Protein AF-A0A0D0BV75-F1 (afdb_monomer)

Solvent-accessible surface area (backbone atoms only — not comparable to full-atom values): 10919 Å² total; per-residue (Å²): 133,89,80,84,74,79,85,66,96,76,75,81,63,90,83,68,75,78,76,51,74,66,39,51,57,47,47,66,56,28,68,76,54,49,59,81,54,70,81,64,54,79,67,48,47,86,93,50,53,72,46,51,57,60,51,53,52,54,49,49,55,51,30,63,74,34,67,64,79,46,38,57,47,54,48,50,51,54,50,72,29,32,36,71,77,54,30,68,60,55,63,73,37,66,30,58,76,53,55,31,49,72,54,41,54,51,55,55,43,63,77,40,55,78,32,70,54,61,72,55,30,52,72,68,54,53,50,50,53,48,59,73,50,55,82,73,56,99,85,38,64,70,59,54,52,49,46,52,55,57,49,51,57,40,49,53,29,22,52,39,88,81,60,75,51,54,71,69,59,55,52,50,61,63,49,56,72,72,61,87,79,125

Nearest PDB structures (foldseek):
  7pwz-assembly1_A-2  TM=2.728E-01  e=5.307E+00  Homo sapiens

Sequence (182 aa):
MPSNHPINPSSTLVGLPPLSASAQAQLEQVIKKLPKSYKNPPIWDLSQPHLLVHWLEALELIFDGAAVTEEQLKIKFALDWVSFPMKDILISFSSVTTPNWKNFKRDLKTLFPDTINNEQGSIYKIEEIIDWITPIMLHTREKLHLYNIVFEREVSKLQTEPSVIMNRDAVHMYIMLFAEEA

Mean predicted aligned error: 14.19 Å

Secondary structure (DSSP, 8-state):
--------S----TTPPPPPHHHHHHHHHHHHHS-GGGGS---B-TT-GGGHHHHHHHHHHHHHHHT---HHHHHHHHHHTB-HHHHHHHTT-HHHHTT-HHHHHHHHHHH-HHHHTTSS--HHHHHHHHHHH----TT-HHHHHHHHHHHHHHHHHHTSSSPSS-HHHHHHHHHHTT----

Organism: NCBI:txid944289

pLDDT: mean 74.43, std 15.84, range [31.7, 95.0]

Structure (mmCIF, N/CA/C/O backbone):
data_AF-A0A0D0BV75-F1
#
_entry.id   AF-A0A0D0BV75-F1
#
loop_
_atom_site.group_PDB
_atom_site.id
_atom_site.type_symbol
_atom_site.label_atom_id
_atom_site.label_alt_id
_atom_site.label_comp_id
_atom_site.label_asym_id
_atom_site.label_entity_id
_atom_site.label_seq_id
_atom_site.pdbx_PDB_ins_code
_atom_site.Cartn_x
_atom_site.Cartn_y
_atom_site.Cartn_z
_atom_site.occupancy
_atom_site.B_iso_or_equiv
_atom_site.auth_seq_id
_atom_site.auth_comp_id
_atom_site.auth_asym_id
_atom_site.auth_atom_id
_atom_site.pdbx_PDB_model_num
ATOM 1 N N . MET A 1 1 ? 25.406 -4.911 15.107 1.00 33.62 1 MET A N 1
ATOM 2 C CA . MET A 1 1 ? 24.364 -5.508 15.972 1.00 33.62 1 MET A CA 1
ATOM 3 C C . MET A 1 1 ? 23.097 -4.694 15.793 1.00 33.62 1 MET A C 1
ATOM 5 O O . MET A 1 1 ? 23.204 -3.482 15.940 1.00 33.62 1 MET A O 1
ATOM 9 N N . PRO A 1 2 ? 21.952 -5.275 15.405 1.00 34.25 2 PRO A N 1
ATOM 10 C CA . PRO A 1 2 ? 20.748 -4.481 15.228 1.00 34.25 2 PRO A CA 1
ATOM 11 C C . PRO A 1 2 ? 20.147 -4.176 16.603 1.00 34.25 2 PRO A C 1
ATOM 13 O O . PRO A 1 2 ? 19.949 -5.066 17.429 1.00 34.25 2 PRO A O 1
ATOM 16 N N . SER A 1 3 ? 19.943 -2.886 16.856 1.00 31.70 3 SER A N 1
ATOM 17 C CA . SER A 1 3 ? 19.380 -2.349 18.090 1.00 31.70 3 SER A CA 1
ATOM 18 C C . SER A 1 3 ? 17.899 -2.722 18.176 1.00 31.70 3 SER A C 1
ATOM 20 O O . SER A 1 3 ? 17.095 -2.278 17.357 1.00 31.70 3 SER A O 1
ATOM 22 N N . ASN A 1 4 ? 17.535 -3.549 19.158 1.00 36.44 4 ASN A N 1
ATOM 23 C CA . ASN A 1 4 ? 16.143 -3.805 19.521 1.00 36.44 4 ASN A CA 1
ATOM 24 C C . ASN A 1 4 ? 15.577 -2.553 20.203 1.00 36.44 4 ASN A C 1
ATOM 26 O O . ASN A 1 4 ? 15.667 -2.413 21.423 1.00 36.44 4 ASN A O 1
ATOM 30 N N . HIS A 1 5 ? 14.981 -1.647 19.429 1.00 34.75 5 HIS A N 1
ATOM 31 C CA . HIS A 1 5 ? 14.125 -0.616 20.003 1.00 34.75 5 HIS A CA 1
ATOM 32 C C . HIS A 1 5 ? 12.747 -1.218 20.315 1.00 34.75 5 HIS A C 1
ATOM 34 O O . HIS A 1 5 ? 12.093 -1.747 19.413 1.00 34.75 5 HIS A O 1
ATOM 40 N N . PRO A 1 6 ? 12.278 -1.166 21.574 1.00 34.47 6 PRO A N 1
ATOM 41 C CA . PRO A 1 6 ? 10.918 -1.557 21.894 1.00 34.47 6 PRO A CA 1
ATOM 42 C C . PRO A 1 6 ? 9.965 -0.520 21.294 1.00 34.47 6 PRO A C 1
ATOM 44 O O . PRO A 1 6 ? 10.086 0.676 21.561 1.00 34.47 6 PRO A O 1
ATOM 47 N N . ILE A 1 7 ? 9.019 -0.980 20.473 1.00 38.72 7 ILE A N 1
ATOM 48 C CA . ILE A 1 7 ? 7.926 -0.152 19.957 1.00 38.72 7 ILE A CA 1
ATOM 49 C C . ILE A 1 7 ? 7.122 0.330 21.167 1.00 38.72 7 ILE A C 1
ATOM 51 O O . ILE A 1 7 ? 6.433 -0.450 21.825 1.00 38.72 7 ILE A O 1
ATOM 55 N N . ASN A 1 8 ? 7.266 1.613 21.492 1.00 31.72 8 ASN A N 1
ATOM 56 C CA . ASN A 1 8 ? 6.493 2.280 22.526 1.00 31.72 8 ASN A CA 1
ATOM 57 C C . ASN A 1 8 ? 5.040 2.419 22.025 1.00 31.72 8 ASN A C 1
ATOM 59 O O . ASN A 1 8 ? 4.828 3.089 21.012 1.00 31.72 8 ASN A O 1
ATOM 63 N N . PRO A 1 9 ? 4.033 1.829 22.697 1.00 36.47 9 PRO A N 1
ATOM 64 C CA . PRO A 1 9 ? 2.630 1.933 22.284 1.00 36.47 9 PRO A CA 1
ATOM 65 C C . PRO A 1 9 ? 2.045 3.351 22.437 1.00 36.47 9 PRO A C 1
ATOM 67 O O . PRO A 1 9 ? 0.912 3.589 22.026 1.00 36.47 9 PRO A O 1
ATOM 70 N N . SER A 1 10 ? 2.821 4.300 22.966 1.00 38.78 10 SER A N 1
ATOM 71 C CA . SER A 1 10 ? 2.418 5.688 23.200 1.00 38.78 10 SER A CA 1
ATOM 72 C C . SER A 1 10 ? 3.305 6.674 22.435 1.00 38.78 10 SER A C 1
ATOM 74 O O . SER A 1 10 ? 3.942 7.540 23.032 1.00 38.78 10 SER A O 1
ATOM 76 N N . SER A 1 11 ? 3.389 6.556 21.107 1.00 36.75 11 SER A N 1
ATOM 77 C CA . SER A 1 11 ? 3.930 7.647 20.284 1.00 36.75 11 SER A CA 1
ATOM 78 C C . SER A 1 11 ? 2.793 8.601 19.920 1.00 36.75 11 SER A C 1
ATOM 80 O O . SER A 1 11 ? 2.137 8.470 18.886 1.00 36.75 11 SER A O 1
ATOM 82 N N . THR A 1 12 ? 2.509 9.530 20.830 1.00 40.97 12 THR A N 1
ATOM 83 C CA . THR A 1 12 ? 1.612 10.662 20.588 1.00 40.97 12 THR A CA 1
ATOM 84 C C . THR A 1 12 ? 2.317 11.619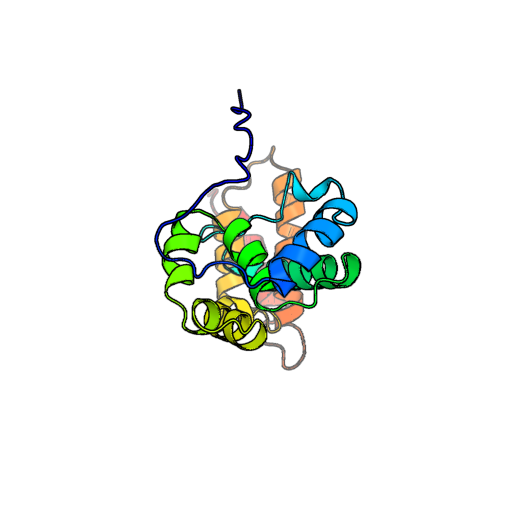 19.629 1.00 40.97 12 THR A C 1
ATOM 86 O O . THR A 1 12 ? 2.996 12.553 20.049 1.00 40.97 12 THR A O 1
ATOM 89 N N . LEU A 1 13 ? 2.220 11.354 18.327 1.00 44.31 13 LEU A N 1
ATOM 90 C CA . LEU A 1 13 ? 2.628 12.320 17.314 1.00 44.31 13 LEU A CA 1
ATOM 91 C C . LEU A 1 13 ? 1.648 13.492 17.330 1.00 44.31 13 LEU A C 1
ATOM 93 O O . LEU A 1 13 ? 0.433 13.316 17.223 1.00 44.31 13 LEU A O 1
ATOM 97 N N . VAL A 1 14 ? 2.203 14.685 17.516 1.00 46.91 14 VAL A N 1
ATOM 98 C CA . VAL A 1 14 ? 1.491 15.962 17.522 1.00 46.91 14 VAL A CA 1
ATOM 99 C C . VAL A 1 14 ? 0.748 16.110 16.189 1.00 46.91 14 VAL A C 1
ATOM 101 O O . VAL A 1 14 ? 1.385 16.192 15.146 1.00 46.91 14 VAL A O 1
ATOM 104 N N . GLY A 1 15 ? -0.590 16.119 16.217 1.00 58.12 15 GLY A N 1
ATOM 105 C CA . GLY A 1 15 ? -1.426 16.420 15.044 1.00 58.12 15 GLY A CA 1
ATOM 106 C C . GLY A 1 15 ? -2.449 15.355 14.636 1.00 58.12 15 GLY A C 1
ATOM 107 O O . GLY A 1 15 ? -3.331 15.663 13.838 1.00 58.12 15 GLY A O 1
ATOM 108 N N . LEU A 1 16 ? -2.401 14.135 15.186 1.00 65.62 16 LEU A N 1
ATOM 109 C CA . LEU A 1 16 ? -3.435 13.127 14.915 1.00 65.62 16 LEU A CA 1
ATOM 110 C C . LEU A 1 16 ? -4.689 13.356 15.776 1.00 65.62 16 LEU A C 1
ATOM 112 O O . LEU A 1 16 ? -4.558 13.567 16.986 1.00 65.62 16 LEU A O 1
ATOM 116 N N . PRO A 1 17 ? -5.906 13.280 15.200 1.00 75.19 17 PRO A N 1
ATOM 117 C CA . PRO A 1 17 ? -7.126 13.354 15.990 1.00 75.19 17 PRO A CA 1
ATOM 118 C C . PRO A 1 17 ? -7.197 12.174 16.976 1.00 75.19 17 PRO A C 1
ATOM 120 O O . PRO A 1 17 ? -6.823 11.050 16.616 1.00 75.19 17 PRO A O 1
ATOM 123 N N . PRO A 1 18 ? -7.678 12.399 18.214 1.00 82.56 18 PRO A N 1
ATOM 124 C CA . PRO A 1 18 ? -7.837 11.330 19.192 1.00 82.56 18 PRO A CA 1
ATOM 125 C C . PRO A 1 18 ? -8.790 10.253 18.664 1.00 82.56 18 PRO A C 1
ATOM 127 O O . PRO A 1 18 ? -9.740 10.549 17.933 1.00 82.56 18 PRO A O 1
ATOM 130 N N . LEU A 1 19 ? -8.531 8.996 19.037 1.00 86.06 19 LEU A N 1
ATOM 131 C CA . LEU A 1 19 ? -9.415 7.886 18.685 1.00 86.06 19 LEU A CA 1
ATOM 132 C C . LEU A 1 19 ? -10.814 8.115 19.267 1.00 86.06 19 LEU A C 1
ATOM 134 O O . LEU A 1 19 ? -10.962 8.552 20.408 1.00 86.06 19 LEU A O 1
ATOM 138 N N . SER A 1 20 ? -11.839 7.801 18.479 1.00 88.12 20 SER A N 1
ATOM 139 C CA . SER A 1 20 ? -13.212 7.742 18.965 1.00 88.12 20 SER A CA 1
ATOM 140 C C . SER A 1 20 ? -13.362 6.627 20.008 1.00 88.12 20 SER A C 1
ATOM 142 O O . SER A 1 20 ? -12.591 5.663 20.039 1.00 88.12 20 SER A O 1
ATOM 144 N N . ALA A 1 21 ? -14.395 6.718 20.850 1.00 87.56 21 ALA A N 1
ATOM 145 C CA . ALA A 1 21 ? -14.673 5.688 21.850 1.00 87.56 21 ALA A CA 1
ATOM 146 C C . ALA A 1 21 ? -14.900 4.299 21.218 1.00 87.56 21 ALA A C 1
ATOM 148 O O . ALA A 1 21 ? -14.467 3.292 21.779 1.00 87.56 21 ALA A O 1
ATOM 149 N N . SER A 1 22 ? -15.527 4.235 20.035 1.00 87.94 22 SER A N 1
ATOM 150 C CA . SER A 1 22 ? -15.732 2.976 19.308 1.00 87.94 22 SER A CA 1
ATOM 151 C C . SER A 1 22 ? -14.423 2.419 18.742 1.00 87.94 22 SER A C 1
ATOM 153 O O . SER A 1 22 ? -14.144 1.232 18.915 1.00 87.94 22 SER A O 1
ATOM 155 N N . ALA A 1 23 ? -13.569 3.272 18.165 1.00 88.00 23 ALA A N 1
ATOM 156 C CA . ALA A 1 23 ? -12.251 2.878 17.672 1.00 88.00 23 ALA A CA 1
ATOM 157 C C . ALA A 1 23 ? -11.345 2.371 18.801 1.00 88.00 23 ALA A C 1
ATOM 159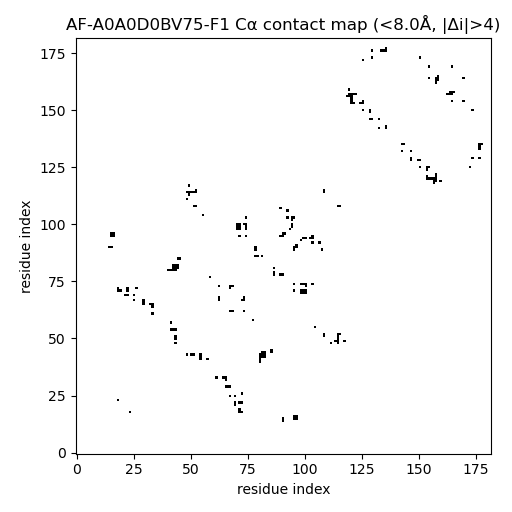 O O . ALA A 1 23 ? -10.619 1.392 18.625 1.00 88.00 23 ALA A O 1
ATOM 160 N N . GLN A 1 24 ? -11.418 2.987 19.981 1.00 87.38 24 GLN A N 1
ATOM 161 C CA . GLN A 1 24 ? -10.651 2.561 21.146 1.00 87.38 24 GLN A CA 1
ATOM 162 C C . GLN A 1 24 ? -11.144 1.219 21.706 1.00 87.38 24 GLN A C 1
ATOM 164 O O . GLN A 1 24 ? -10.333 0.331 21.966 1.00 87.38 24 GLN A O 1
ATOM 169 N N . ALA A 1 25 ? -12.463 1.019 21.789 1.00 88.06 25 ALA A N 1
ATOM 170 C CA . ALA A 1 25 ? -13.043 -0.267 22.176 1.00 88.06 25 ALA A CA 1
ATOM 171 C C . ALA A 1 25 ? -12.700 -1.387 21.175 1.00 88.06 25 ALA A C 1
ATOM 173 O O . ALA A 1 25 ? -12.410 -2.517 21.578 1.00 88.06 25 ALA A O 1
ATOM 174 N N . GLN A 1 26 ? -12.691 -1.092 19.869 1.00 88.62 26 GLN A N 1
ATOM 175 C CA . GLN A 1 26 ? -12.285 -2.066 18.856 1.00 88.62 26 GLN A CA 1
ATOM 176 C C . GLN A 1 26 ? -10.783 -2.372 18.928 1.00 88.62 26 GLN A C 1
ATOM 178 O O . GLN A 1 26 ? -10.407 -3.539 18.820 1.00 88.62 26 GLN A O 1
ATOM 183 N N . LEU A 1 27 ? -9.927 -1.374 19.169 1.00 86.50 27 LEU A N 1
ATOM 184 C CA . LEU A 1 27 ? -8.481 -1.565 19.318 1.00 86.50 27 LEU A CA 1
ATOM 185 C C . LEU A 1 27 ? -8.152 -2.608 20.399 1.00 86.50 27 LEU A C 1
ATOM 187 O O . LEU A 1 27 ? -7.346 -3.505 20.158 1.00 86.50 27 LEU A O 1
ATOM 191 N N . GLU A 1 28 ? -8.817 -2.559 21.555 1.00 85.62 28 GLU A N 1
ATOM 192 C CA . GLU A 1 28 ? -8.618 -3.536 22.639 1.00 85.62 28 GLU A CA 1
ATOM 193 C C . GLU A 1 28 ? -8.969 -4.978 22.232 1.00 85.62 28 GLU A C 1
ATOM 195 O O . GLU A 1 28 ? -8.339 -5.939 22.688 1.00 85.62 28 GLU A O 1
ATOM 200 N N . GLN A 1 29 ? -9.963 -5.147 21.357 1.00 84.56 29 GLN A N 1
ATOM 201 C CA . GLN A 1 29 ? -10.348 -6.454 20.821 1.00 84.56 29 GLN A CA 1
ATOM 202 C C . GLN A 1 29 ? -9.384 -6.923 19.727 1.00 84.56 29 GLN A C 1
ATOM 204 O O . GLN A 1 29 ? -9.025 -8.101 19.676 1.00 84.56 29 GLN A O 1
ATOM 209 N N . VAL A 1 30 ? -8.952 -5.999 18.870 1.00 83.94 30 VAL A N 1
ATOM 210 C CA . VAL A 1 30 ? -8.079 -6.249 17.720 1.00 83.94 30 VAL A CA 1
ATOM 211 C C . VAL A 1 30 ? -6.665 -6.614 18.166 1.00 83.94 30 VAL A C 1
ATOM 213 O O . VAL A 1 30 ? -6.105 -7.570 17.638 1.00 83.94 30 VAL A O 1
ATOM 216 N N . ILE A 1 31 ? -6.115 -5.966 19.201 1.00 79.44 31 ILE A N 1
ATOM 217 C CA . ILE A 1 31 ? -4.787 -6.294 19.763 1.00 79.44 31 ILE A CA 1
ATOM 218 C C . ILE A 1 31 ? -4.680 -7.775 20.160 1.00 79.44 31 ILE A C 1
ATOM 220 O O . ILE A 1 31 ? -3.616 -8.376 20.028 1.00 79.44 31 ILE A O 1
ATOM 224 N N . LYS A 1 32 ? -5.777 -8.391 20.616 1.00 77.81 32 LYS A N 1
ATOM 225 C CA . LYS A 1 32 ? -5.807 -9.815 20.992 1.00 77.81 32 LYS A CA 1
ATOM 226 C C . LYS A 1 32 ? -5.850 -10.760 19.786 1.00 77.81 32 LYS A C 1
ATOM 228 O O . LYS A 1 32 ? -5.452 -11.914 19.919 1.00 77.81 32 LYS A O 1
ATOM 233 N N . LYS A 1 33 ? -6.375 -10.293 18.649 1.00 76.94 33 LYS A N 1
ATOM 234 C CA . LYS A 1 33 ? -6.605 -11.085 17.428 1.00 76.94 33 LYS A CA 1
ATOM 235 C C . LYS A 1 33 ? -5.512 -10.915 16.383 1.00 76.94 33 LYS A C 1
ATOM 237 O O . LYS A 1 33 ? -5.334 -11.795 15.547 1.00 76.94 33 LYS A O 1
ATOM 242 N N . LEU A 1 34 ? -4.801 -9.793 16.415 1.00 71.06 34 LEU A N 1
ATOM 243 C CA . LEU A 1 34 ? -3.706 -9.528 15.501 1.00 71.06 34 LEU A CA 1
ATOM 244 C C . LEU A 1 34 ? -2.651 -10.639 15.615 1.00 71.06 34 LEU A C 1
ATOM 246 O O . LEU A 1 34 ? -2.214 -10.963 16.726 1.00 71.06 34 LEU A O 1
ATOM 250 N N . PRO A 1 35 ? -2.226 -11.241 14.491 1.00 63.44 35 PRO A N 1
ATOM 251 C CA . PRO A 1 35 ? -1.170 -12.238 14.516 1.00 63.44 35 PRO A CA 1
ATOM 252 C C . PRO A 1 35 ? 0.102 -11.654 15.146 1.00 63.44 35 PRO A C 1
ATOM 254 O O . PRO A 1 35 ? 0.352 -10.449 15.089 1.00 63.44 35 PRO A O 1
ATOM 257 N N . LYS A 1 36 ? 0.950 -12.510 15.739 1.00 62.06 36 LYS A N 1
ATOM 258 C CA . LYS A 1 36 ? 2.221 -12.096 16.382 1.00 62.06 36 LYS A CA 1
ATOM 259 C C . LYS A 1 36 ? 3.123 -11.252 15.461 1.00 62.06 36 LYS A C 1
ATOM 261 O O . LYS A 1 36 ? 4.003 -10.551 15.960 1.00 62.06 36 LYS A O 1
ATOM 266 N N . SER A 1 37 ? 2.891 -11.306 14.147 1.00 51.41 37 SER A N 1
ATOM 267 C CA . SER A 1 37 ? 3.486 -10.453 13.116 1.00 51.41 37 SER A CA 1
ATOM 268 C C . SER A 1 37 ? 3.191 -8.959 13.282 1.00 51.41 37 SER A C 1
ATOM 270 O O . SER A 1 37 ? 3.901 -8.168 12.686 1.00 51.41 37 SER A O 1
ATOM 272 N N . TYR A 1 38 ? 2.271 -8.530 14.153 1.00 52.25 38 TYR A N 1
ATOM 273 C CA . TYR A 1 38 ? 2.142 -7.114 14.533 1.00 52.25 38 TYR A CA 1
ATOM 274 C C . TYR A 1 38 ? 3.434 -6.543 15.158 1.00 52.25 38 TYR A C 1
ATOM 276 O O . TYR A 1 38 ? 3.653 -5.337 15.145 1.00 52.25 38 TYR A O 1
ATOM 284 N N . LYS A 1 39 ? 4.327 -7.404 15.681 1.00 56.75 39 LYS A N 1
ATOM 285 C CA . LYS A 1 39 ? 5.679 -6.997 16.108 1.00 56.75 39 LYS A CA 1
ATOM 286 C C . LYS A 1 39 ? 6.588 -6.598 14.941 1.00 56.75 39 LYS A C 1
ATOM 288 O O . LYS A 1 39 ? 7.455 -5.756 15.136 1.00 56.75 39 LYS A O 1
ATOM 293 N N . ASN A 1 40 ? 6.377 -7.198 13.769 1.00 64.94 40 ASN A N 1
ATOM 294 C CA . ASN A 1 40 ? 7.118 -6.954 12.533 1.00 64.94 40 ASN A CA 1
ATOM 295 C C . ASN A 1 40 ? 6.107 -6.612 11.427 1.00 64.94 40 ASN A C 1
ATOM 297 O O . ASN A 1 40 ? 5.847 -7.452 10.558 1.00 64.94 40 ASN A O 1
ATOM 301 N N . PRO A 1 41 ? 5.458 -5.440 11.504 1.00 69.62 41 PRO A N 1
ATOM 302 C CA . PRO A 1 41 ? 4.460 -5.069 1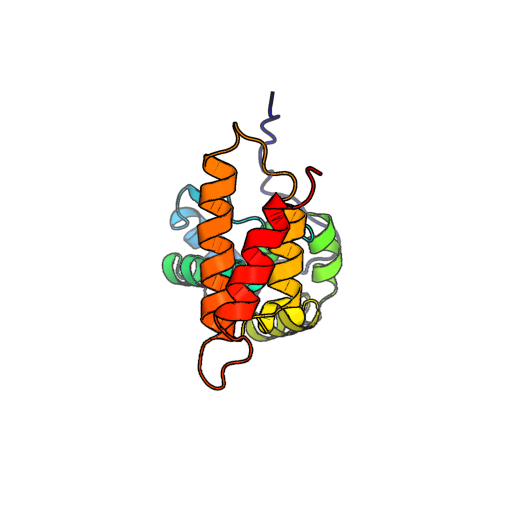0.519 1.00 69.62 41 PRO A CA 1
ATOM 303 C C . PRO A 1 41 ? 5.090 -4.937 9.129 1.00 69.62 41 PRO A C 1
ATOM 305 O O . PRO A 1 41 ? 6.298 -4.703 9.029 1.00 69.62 41 PRO A O 1
ATOM 308 N N . PRO A 1 42 ? 4.299 -5.067 8.052 1.00 75.75 42 PRO A N 1
ATOM 309 C CA . PRO A 1 42 ? 4.782 -4.717 6.728 1.00 75.75 42 PRO A CA 1
ATOM 310 C C . PRO A 1 42 ? 5.040 -3.206 6.729 1.00 75.75 42 PRO A C 1
ATOM 312 O O . PRO A 1 42 ? 4.100 -2.419 6.715 1.00 75.75 42 PRO A O 1
ATOM 315 N N . ILE A 1 43 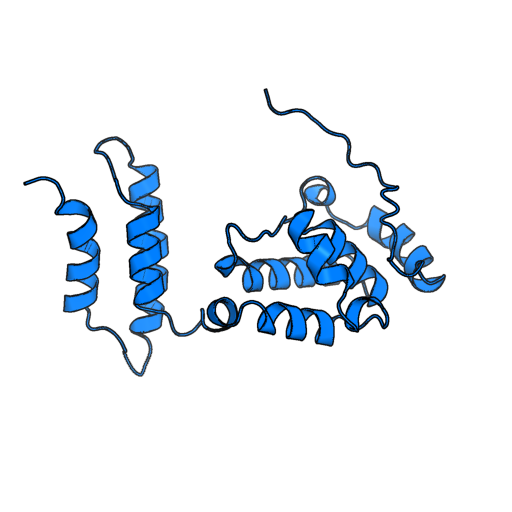? 6.303 -2.796 6.839 1.00 83.69 43 ILE A N 1
ATOM 316 C CA . ILE A 1 43 ? 6.682 -1.383 6.783 1.00 83.69 43 ILE A CA 1
ATOM 317 C C . ILE A 1 43 ? 6.828 -1.009 5.316 1.00 83.69 43 ILE A C 1
ATOM 319 O O . ILE A 1 43 ? 7.558 -1.675 4.584 1.00 83.69 43 ILE A O 1
ATOM 323 N N . TRP A 1 44 ? 6.151 0.057 4.900 1.00 85.06 44 TRP A N 1
ATOM 324 C CA . TRP A 1 44 ? 6.338 0.645 3.577 1.00 85.06 44 TRP A CA 1
ATOM 325 C C . TRP A 1 44 ? 7.017 2.014 3.663 1.00 85.06 44 TRP A C 1
ATOM 327 O O . TRP A 1 44 ? 6.749 2.812 4.568 1.00 85.06 44 TRP A O 1
ATOM 337 N N . ASP A 1 45 ? 7.920 2.284 2.722 1.00 79.00 45 ASP A N 1
ATOM 338 C CA . ASP A 1 45 ? 8.647 3.543 2.633 1.00 79.00 45 ASP A CA 1
ATOM 339 C C . ASP A 1 45 ? 8.960 3.957 1.184 1.00 79.00 45 ASP A C 1
ATOM 341 O O . ASP A 1 45 ? 8.662 3.252 0.218 1.00 79.00 45 ASP A O 1
ATOM 345 N N . LEU A 1 46 ? 9.566 5.141 1.048 1.00 66.44 46 LEU A N 1
ATOM 346 C CA . LEU A 1 46 ? 9.920 5.754 -0.234 1.00 66.44 46 LEU A CA 1
ATOM 347 C C . LEU A 1 46 ? 11.051 5.045 -0.985 1.00 66.44 46 LEU A C 1
ATOM 349 O O . LEU A 1 46 ? 11.274 5.377 -2.144 1.00 66.44 46 LEU A O 1
ATOM 353 N N . SER A 1 47 ? 11.775 4.109 -0.365 1.00 68.94 47 SER A N 1
ATOM 354 C CA . SER A 1 47 ? 12.810 3.341 -1.065 1.00 68.94 47 SER A CA 1
ATOM 355 C C . SER A 1 47 ? 12.210 2.279 -1.988 1.00 68.94 47 SER A C 1
ATOM 357 O O . SER A 1 47 ? 12.872 1.829 -2.919 1.00 68.94 47 SER A O 1
ATOM 359 N N . GLN A 1 48 ? 10.951 1.887 -1.752 1.00 71.00 48 GLN A N 1
ATOM 360 C CA . GLN A 1 48 ? 10.247 0.859 -2.523 1.00 71.00 48 GLN A CA 1
ATOM 361 C C . GLN A 1 48 ? 8.810 1.300 -2.862 1.00 71.00 48 GLN A C 1
ATOM 363 O O . GLN A 1 48 ? 7.835 0.643 -2.475 1.00 71.00 48 GLN A O 1
ATOM 368 N N . PRO A 1 49 ? 8.629 2.407 -3.612 1.00 69.50 49 PRO A N 1
ATOM 369 C CA . PRO A 1 49 ? 7.301 2.922 -3.937 1.00 69.50 49 PRO A CA 1
ATOM 370 C C . PRO A 1 49 ? 6.478 1.893 -4.726 1.00 69.50 49 PRO A C 1
ATOM 372 O O . PRO A 1 49 ? 5.284 1.743 -4.477 1.00 69.50 49 PRO A O 1
ATOM 375 N N . HIS A 1 50 ? 7.112 1.096 -5.594 1.00 69.75 50 HIS A N 1
ATOM 376 C CA . HIS A 1 50 ? 6.465 0.049 -6.397 1.00 69.75 50 HIS A CA 1
ATOM 377 C C . HIS A 1 50 ? 5.743 -1.037 -5.573 1.00 69.75 50 HIS A C 1
ATOM 379 O O . HIS A 1 50 ? 4.873 -1.724 -6.110 1.00 69.75 50 HIS A O 1
ATOM 385 N N . LEU A 1 51 ? 6.057 -1.184 -4.278 1.00 78.25 51 LEU A N 1
ATOM 386 C CA . LEU A 1 51 ? 5.382 -2.122 -3.373 1.00 78.25 51 LEU A CA 1
ATOM 387 C C . LEU A 1 51 ? 4.125 -1.551 -2.709 1.00 78.25 51 LEU A C 1
ATOM 389 O O . LEU A 1 51 ? 3.453 -2.285 -1.988 1.00 78.25 51 LEU A O 1
ATOM 393 N N . LEU A 1 52 ? 3.764 -0.288 -2.961 1.00 82.06 52 LEU A N 1
ATOM 394 C CA . LEU A 1 52 ? 2.615 0.364 -2.327 1.00 82.06 52 LEU A CA 1
ATOM 395 C C . LEU A 1 52 ? 1.317 -0.448 -2.472 1.00 82.06 52 LEU A C 1
ATOM 397 O O . LEU A 1 52 ? 0.564 -0.597 -1.511 1.00 82.06 52 LEU A O 1
ATOM 401 N N . VAL A 1 53 ? 1.049 -0.991 -3.664 1.00 83.19 53 VAL A N 1
ATOM 402 C CA . VAL A 1 53 ? -0.167 -1.783 -3.915 1.00 83.19 53 VAL A CA 1
ATOM 403 C C . VAL A 1 53 ? -0.162 -3.073 -3.094 1.00 83.19 53 VAL A C 1
ATOM 405 O O . VAL A 1 53 ? -1.139 -3.350 -2.404 1.00 83.19 53 VAL A O 1
ATOM 408 N N . HIS A 1 54 ? 0.955 -3.803 -3.090 1.00 82.69 54 HIS A N 1
ATOM 409 C CA . HIS A 1 54 ? 1.108 -5.027 -2.300 1.00 82.69 54 HIS A CA 1
ATOM 410 C C . HIS A 1 54 ? 1.020 -4.767 -0.796 1.00 82.69 54 HIS A C 1
ATOM 412 O O . HIS A 1 54 ? 0.431 -5.554 -0.056 1.00 82.69 54 HIS A O 1
ATOM 418 N N . TRP A 1 55 ? 1.565 -3.640 -0.339 1.00 88.94 55 TRP A N 1
ATOM 419 C CA . TRP A 1 55 ? 1.424 -3.207 1.042 1.00 88.94 55 TRP A CA 1
ATOM 420 C C . TRP A 1 55 ? -0.045 -2.950 1.394 1.00 88.94 55 TRP A C 1
ATOM 422 O O . TRP A 1 55 ? -0.536 -3.504 2.373 1.00 88.94 55 TRP A O 1
ATOM 432 N N . LEU A 1 56 ? -0.782 -2.202 0.563 1.00 90.69 56 LEU A N 1
ATOM 433 C CA . LEU A 1 56 ? -2.214 -1.953 0.764 1.00 90.69 56 LEU A CA 1
ATOM 434 C C . LEU A 1 56 ? -3.048 -3.243 0.781 1.00 90.69 56 LEU A C 1
ATOM 436 O O . LEU A 1 56 ? -3.952 -3.364 1.604 1.00 90.69 56 LEU A O 1
ATOM 440 N N . GLU A 1 57 ? -2.749 -4.206 -0.092 1.00 88.62 57 GLU A N 1
ATOM 441 C CA . GLU A 1 57 ? -3.396 -5.526 -0.105 1.00 88.62 57 GLU A CA 1
ATOM 442 C C . GLU A 1 57 ? -3.125 -6.304 1.188 1.00 88.62 57 GLU A C 1
ATOM 444 O O . GLU A 1 57 ? -4.048 -6.862 1.784 1.00 88.62 57 GLU A O 1
ATOM 449 N N . ALA A 1 58 ? -1.877 -6.297 1.666 1.00 88.50 58 ALA A N 1
ATOM 450 C CA . ALA A 1 58 ? -1.516 -6.931 2.929 1.00 88.50 58 ALA A CA 1
ATOM 451 C C . ALA A 1 58 ? -2.271 -6.310 4.115 1.00 88.50 58 ALA A C 1
ATOM 453 O O . ALA A 1 58 ? -2.713 -7.036 5.007 1.00 88.50 58 ALA A O 1
ATOM 454 N N . LEU A 1 59 ? -2.463 -4.985 4.112 1.00 90.94 59 LEU A N 1
ATOM 455 C CA . LEU A 1 59 ? -3.247 -4.302 5.140 1.00 90.94 59 LEU A CA 1
ATOM 456 C C . LEU A 1 59 ? -4.706 -4.755 5.155 1.00 90.94 59 LEU A C 1
ATOM 458 O O . LEU A 1 59 ? -5.225 -5.047 6.229 1.00 90.94 59 LEU A O 1
ATOM 462 N N . GLU A 1 60 ? -5.351 -4.859 3.992 1.00 91.44 60 GLU A N 1
ATOM 463 C CA . GLU A 1 60 ? -6.741 -5.329 3.905 1.00 91.44 60 GLU A CA 1
ATOM 464 C C . GLU A 1 60 ? -6.885 -6.751 4.448 1.00 91.44 60 GLU A C 1
ATOM 466 O O . GLU A 1 60 ? -7.746 -7.000 5.286 1.00 91.44 60 GLU A O 1
ATOM 471 N N . LEU A 1 61 ? -5.982 -7.662 4.072 1.00 88.75 61 LEU A N 1
ATOM 472 C CA . LEU A 1 61 ? -5.991 -9.035 4.585 1.00 88.75 61 LEU A CA 1
ATOM 473 C C . LEU A 1 61 ? -5.844 -9.087 6.112 1.00 88.75 61 LEU A C 1
ATOM 475 O O . LEU A 1 61 ? -6.504 -9.889 6.779 1.00 88.75 61 LEU A O 1
ATOM 479 N N . ILE A 1 62 ? -4.992 -8.230 6.683 1.00 87.94 62 ILE A N 1
ATOM 480 C CA . ILE A 1 62 ? -4.829 -8.130 8.137 1.00 87.94 62 ILE A CA 1
ATOM 481 C C . ILE A 1 62 ? -6.095 -7.565 8.788 1.00 87.94 62 ILE A C 1
ATOM 483 O O . ILE A 1 62 ? -6.539 -8.084 9.815 1.00 87.94 62 ILE A O 1
ATOM 487 N N . PHE A 1 63 ? -6.676 -6.512 8.214 1.00 90.38 63 PHE A N 1
ATOM 488 C CA . PHE A 1 63 ? -7.882 -5.879 8.739 1.00 90.38 63 PHE A CA 1
ATOM 489 C C . PHE A 1 63 ? -9.078 -6.823 8.700 1.00 90.38 63 PHE A C 1
ATOM 491 O O . PHE A 1 63 ? -9.772 -6.944 9.709 1.00 90.38 63 PHE A O 1
ATOM 498 N N . ASP A 1 64 ? -9.264 -7.552 7.606 1.00 89.62 64 ASP A N 1
ATOM 499 C CA . ASP A 1 64 ? -10.314 -8.556 7.470 1.00 89.62 64 ASP A CA 1
ATOM 500 C C . ASP A 1 64 ? -10.107 -9.703 8.467 1.00 89.62 64 ASP A C 1
ATOM 502 O O . ASP A 1 64 ? -11.022 -10.055 9.216 1.00 89.62 64 ASP A O 1
ATOM 506 N N . GLY A 1 65 ? -8.881 -10.231 8.568 1.00 86.31 65 GLY A N 1
ATOM 507 C CA . GLY A 1 65 ? -8.544 -11.304 9.508 1.00 86.31 65 GLY A CA 1
ATOM 508 C C . GLY A 1 65 ? -8.711 -10.915 10.983 1.00 86.31 65 GLY A C 1
ATOM 509 O O . GLY A 1 65 ? -9.089 -11.748 11.808 1.00 86.31 65 GLY A O 1
ATOM 510 N N . ALA A 1 66 ? -8.470 -9.647 11.327 1.00 86.50 66 ALA A N 1
ATOM 511 C CA . ALA A 1 66 ? -8.638 -9.124 12.683 1.00 86.50 66 ALA A CA 1
ATOM 512 C C . ALA A 1 66 ? -10.021 -8.490 12.941 1.00 86.50 66 ALA A C 1
ATOM 514 O O . ALA A 1 66 ? -10.286 -8.062 14.068 1.00 86.50 66 ALA A O 1
ATOM 515 N N . ALA A 1 67 ? -10.910 -8.472 11.940 1.00 89.31 67 ALA A N 1
ATOM 516 C CA . ALA A 1 67 ? -12.220 -7.817 11.970 1.00 89.31 67 ALA A CA 1
ATOM 517 C C . ALA A 1 67 ? -12.152 -6.320 12.346 1.00 89.31 67 ALA A C 1
ATOM 519 O O . ALA A 1 67 ? -12.927 -5.835 13.175 1.00 89.31 67 ALA A O 1
ATOM 520 N N . VAL A 1 68 ? -11.208 -5.588 11.749 1.00 89.56 68 VAL A N 1
ATOM 521 C CA . VAL A 1 68 ? -11.077 -4.132 11.889 1.00 89.56 68 VAL A CA 1
ATOM 522 C C . VAL A 1 68 ? -12.095 -3.452 10.977 1.00 89.56 68 VAL A C 1
ATOM 524 O O . VAL A 1 68 ? -11.956 -3.460 9.755 1.00 89.56 68 VAL A O 1
ATOM 527 N N . THR A 1 69 ? -13.112 -2.832 11.567 1.00 91.00 69 THR A N 1
ATOM 528 C CA . THR A 1 69 ? -14.184 -2.142 10.824 1.00 91.00 69 THR A CA 1
ATOM 529 C C . THR A 1 69 ? -14.114 -0.627 10.953 1.00 91.00 69 THR A C 1
ATOM 531 O O . THR A 1 69 ? -14.668 0.080 10.120 1.00 91.00 69 THR A O 1
ATOM 534 N N . GLU A 1 70 ? -13.442 -0.118 11.983 1.00 93.19 70 GLU A N 1
ATOM 535 C CA . GLU A 1 70 ? -13.319 1.310 12.245 1.00 93.19 70 GLU A CA 1
ATOM 536 C C . GLU A 1 70 ? -12.298 1.943 11.297 1.00 93.19 70 GLU A C 1
ATOM 538 O O . GLU A 1 70 ? -11.101 1.655 11.342 1.00 93.19 70 GLU A O 1
ATOM 543 N N . GLU A 1 71 ? -12.771 2.852 10.447 1.00 94.25 71 GLU A N 1
ATOM 544 C CA . GLU A 1 71 ? -11.965 3.552 9.440 1.00 94.25 71 GLU A CA 1
ATOM 545 C C . GLU A 1 71 ? -10.795 4.316 10.083 1.00 94.25 71 GLU A C 1
ATOM 547 O O . GLU A 1 71 ? -9.666 4.278 9.592 1.00 94.25 71 GLU A O 1
ATOM 552 N N . GLN A 1 72 ? -11.041 4.948 11.237 1.00 92.69 72 GLN A N 1
ATOM 553 C CA . GLN A 1 72 ? -10.011 5.643 12.015 1.00 92.69 72 GLN A CA 1
ATOM 554 C C . GLN A 1 72 ? -8.915 4.688 12.497 1.00 92.69 72 GLN A C 1
ATOM 556 O O . GLN A 1 72 ? -7.738 5.050 12.521 1.00 92.69 72 GLN A O 1
ATOM 561 N N . LEU A 1 73 ? -9.288 3.455 12.844 1.00 90.62 73 LEU A N 1
ATOM 562 C CA . LEU A 1 73 ? -8.352 2.444 13.311 1.00 90.62 73 LEU A CA 1
ATOM 563 C C . LEU A 1 73 ? -7.517 1.874 12.154 1.00 90.62 73 LEU A C 1
ATOM 565 O O . LEU A 1 73 ? -6.304 1.735 12.301 1.00 90.62 73 LEU A O 1
ATOM 569 N N . LYS A 1 74 ? -8.127 1.638 10.982 1.00 93.31 74 LYS A N 1
ATOM 570 C CA . LYS A 1 74 ? -7.403 1.254 9.753 1.00 93.31 74 LYS A CA 1
ATOM 571 C C . LYS A 1 74 ? -6.335 2.282 9.382 1.00 93.31 74 LYS A C 1
ATOM 573 O O . LYS A 1 74 ? -5.184 1.927 9.140 1.00 93.31 74 LYS A O 1
ATOM 578 N N . ILE A 1 75 ? -6.701 3.564 9.401 1.00 94.31 75 ILE A N 1
ATOM 579 C CA . ILE A 1 75 ? -5.778 4.666 9.099 1.00 94.31 75 ILE A CA 1
ATOM 580 C C . ILE A 1 75 ? -4.680 4.770 10.152 1.00 94.31 75 ILE A C 1
ATOM 582 O O . ILE A 1 75 ? -3.516 4.933 9.796 1.00 94.31 75 ILE A O 1
ATOM 586 N N . LYS A 1 76 ? -5.013 4.623 11.440 1.00 91.19 76 LYS A N 1
ATOM 587 C CA . LYS A 1 76 ? -4.002 4.594 12.500 1.00 91.19 76 LYS A CA 1
ATOM 588 C C . LYS A 1 76 ? -2.966 3.495 12.254 1.00 91.19 76 LYS A C 1
ATOM 590 O O . LYS A 1 76 ? -1.775 3.779 12.321 1.00 91.19 76 LYS A O 1
ATOM 595 N N . PHE A 1 77 ? -3.406 2.274 11.950 1.00 90.00 77 PHE A N 1
ATOM 596 C CA . PHE A 1 77 ? -2.492 1.174 11.648 1.00 90.00 77 PHE A CA 1
ATOM 597 C C . PHE A 1 77 ? -1.636 1.458 10.419 1.00 90.00 77 PHE A C 1
ATOM 599 O O . PHE A 1 77 ? -0.422 1.313 10.490 1.00 90.00 77 PHE A O 1
ATOM 606 N N . ALA A 1 78 ? -2.236 1.942 9.330 1.00 92.25 78 ALA A N 1
ATOM 607 C CA . ALA A 1 78 ? -1.492 2.323 8.136 1.00 92.25 78 ALA A CA 1
ATOM 608 C C . ALA A 1 78 ? -0.402 3.366 8.445 1.00 92.25 78 ALA A C 1
ATOM 610 O O . ALA A 1 78 ? 0.738 3.195 8.034 1.00 92.25 78 ALA A O 1
ATOM 611 N N . LEU A 1 79 ? -0.713 4.399 9.234 1.00 91.31 79 LEU A N 1
ATOM 612 C CA . LEU A 1 79 ? 0.255 5.420 9.649 1.00 91.31 79 LEU A CA 1
ATOM 613 C C . LEU A 1 79 ? 1.338 4.890 10.599 1.00 91.31 79 LEU A C 1
ATOM 615 O O . LEU A 1 79 ? 2.448 5.416 10.622 1.00 91.31 79 LEU A O 1
ATOM 619 N N . ASP A 1 80 ? 1.033 3.886 11.417 1.00 88.62 80 ASP A N 1
ATOM 620 C CA . ASP A 1 80 ? 2.017 3.232 12.285 1.00 88.62 80 ASP A CA 1
ATOM 621 C C . ASP A 1 80 ? 2.919 2.251 11.508 1.00 88.62 80 ASP A C 1
ATOM 623 O O . ASP A 1 80 ? 3.968 1.855 12.014 1.00 88.62 80 ASP A O 1
ATOM 627 N N . TRP A 1 81 ? 2.537 1.891 10.279 1.00 90.06 81 TRP A N 1
ATOM 628 C CA . TRP A 1 81 ? 3.197 0.897 9.422 1.00 90.06 81 TRP A CA 1
ATOM 629 C C . TRP A 1 81 ? 3.809 1.482 8.149 1.00 90.06 81 TRP A C 1
ATOM 631 O O . TRP A 1 81 ? 4.082 0.773 7.181 1.00 90.06 81 TRP A O 1
ATOM 641 N N . VAL A 1 82 ? 4.074 2.781 8.171 1.00 85.25 82 VAL A N 1
ATOM 642 C CA . VAL A 1 82 ? 4.936 3.458 7.205 1.00 85.25 82 VAL A CA 1
ATOM 643 C C . VAL A 1 82 ? 6.175 4.001 7.908 1.00 85.25 82 VAL A C 1
ATOM 645 O O . VAL A 1 82 ? 6.199 4.139 9.134 1.00 85.25 82 VAL A O 1
ATOM 648 N N . SER A 1 83 ? 7.220 4.322 7.147 1.00 80.69 83 SER A N 1
ATOM 649 C CA . SER A 1 83 ? 8.382 5.012 7.714 1.00 80.69 83 SER A CA 1
ATOM 650 C C . SER A 1 83 ? 8.008 6.376 8.301 1.00 80.69 83 SER A C 1
ATOM 652 O O . SER A 1 83 ? 7.033 7.011 7.897 1.00 80.69 83 SER A O 1
ATOM 654 N N . PHE A 1 84 ? 8.814 6.858 9.248 1.00 77.25 84 PHE A N 1
ATOM 655 C CA . PHE A 1 84 ? 8.593 8.159 9.884 1.00 77.25 84 PHE A CA 1
ATOM 656 C C . PHE A 1 84 ? 8.478 9.322 8.870 1.00 77.25 84 PHE A C 1
ATOM 658 O O . PHE A 1 84 ? 7.502 10.063 8.962 1.00 77.25 84 PHE A O 1
ATOM 665 N N . PRO A 1 85 ? 9.355 9.447 7.846 1.00 73.12 85 PRO A N 1
ATOM 666 C CA . PRO A 1 85 ? 9.217 10.505 6.841 1.00 73.12 85 PRO A CA 1
ATOM 667 C C . PRO A 1 85 ? 7.914 10.415 6.043 1.00 73.12 85 PRO A C 1
ATOM 669 O O . PRO A 1 85 ? 7.308 11.430 5.715 1.00 73.12 85 PRO A O 1
ATOM 672 N N . MET A 1 86 ? 7.459 9.196 5.741 1.00 77.38 86 MET A N 1
ATOM 673 C CA . MET A 1 86 ? 6.187 8.994 5.054 1.00 77.38 86 MET A CA 1
ATOM 674 C C . MET A 1 86 ? 5.018 9.398 5.949 1.00 77.38 86 MET A C 1
ATOM 676 O O . MET A 1 86 ? 4.096 10.075 5.505 1.00 77.38 86 MET A O 1
ATOM 680 N N . LYS A 1 87 ? 5.072 9.035 7.231 1.00 84.00 87 LYS A N 1
ATOM 681 C CA . LYS A 1 87 ? 4.039 9.385 8.203 1.00 84.00 87 LYS A CA 1
ATOM 682 C C . LYS A 1 87 ? 3.790 10.892 8.253 1.00 84.00 87 LYS A C 1
ATOM 684 O O . LYS A 1 87 ? 2.631 11.289 8.189 1.00 84.00 87 LYS A O 1
ATOM 689 N N . ASP A 1 88 ? 4.845 11.706 8.279 1.00 77.00 88 ASP A N 1
ATOM 690 C CA . ASP A 1 88 ? 4.748 13.175 8.294 1.00 77.00 88 ASP A CA 1
ATOM 691 C C . ASP A 1 88 ? 4.054 13.749 7.046 1.00 77.00 88 ASP A C 1
ATOM 693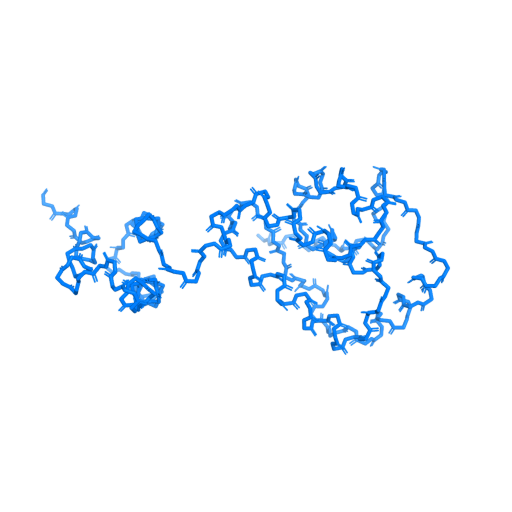 O O . ASP A 1 88 ? 3.343 14.751 7.127 1.00 77.00 88 ASP A O 1
ATOM 697 N N . ILE A 1 89 ? 4.197 13.092 5.894 1.00 77.12 89 ILE A N 1
ATOM 698 C CA . ILE A 1 89 ? 3.475 13.465 4.671 1.00 77.12 89 ILE A CA 1
ATOM 699 C C . ILE A 1 89 ? 1.996 13.090 4.814 1.00 77.12 89 ILE A C 1
ATOM 701 O O . ILE A 1 89 ? 1.106 13.910 4.574 1.00 77.12 89 ILE A O 1
ATOM 705 N N . LEU A 1 90 ? 1.719 11.854 5.235 1.00 83.38 90 LEU A N 1
ATOM 706 C CA . LEU A 1 90 ? 0.369 11.292 5.231 1.00 83.38 90 LEU A CA 1
ATOM 707 C C . LEU A 1 90 ? -0.550 11.891 6.297 1.00 83.38 90 LEU A C 1
ATOM 709 O O . LEU A 1 90 ? -1.755 11.964 6.064 1.00 83.38 90 LEU A O 1
ATOM 713 N N . ILE A 1 91 ? -0.025 12.366 7.433 1.00 84.06 91 ILE A N 1
ATOM 714 C CA . ILE A 1 91 ? -0.846 13.021 8.473 1.00 84.06 91 ILE A CA 1
ATOM 715 C C . ILE A 1 91 ? -1.587 14.264 7.960 1.00 84.06 91 ILE A C 1
ATOM 717 O O . ILE A 1 91 ? -2.601 14.647 8.539 1.00 84.06 91 ILE A O 1
ATOM 721 N N . SER A 1 92 ? -1.114 14.876 6.869 1.00 81.19 92 SER A N 1
ATOM 722 C CA . SER A 1 92 ? -1.749 16.045 6.251 1.00 81.19 92 SER A CA 1
ATOM 723 C C . SER A 1 92 ? -2.987 15.708 5.409 1.00 81.19 92 SER A C 1
ATOM 725 O O . SER A 1 92 ? -3.726 16.609 5.006 1.00 81.19 92 SER A O 1
ATOM 727 N N . PHE A 1 93 ? -3.245 14.425 5.136 1.00 84.00 93 PHE A N 1
ATOM 728 C CA . PHE A 1 93 ? -4.370 14.018 4.303 1.00 84.00 93 PHE A CA 1
ATOM 729 C C . PHE A 1 93 ? -5.711 14.339 4.965 1.00 84.00 93 PHE A C 1
ATOM 731 O O . PHE A 1 93 ? -5.951 14.036 6.135 1.00 84.00 93 PHE A O 1
ATOM 738 N N . SER A 1 94 ? -6.653 14.849 4.168 1.00 88.12 94 SER A N 1
ATOM 739 C CA . SER A 1 94 ? -8.034 15.069 4.621 1.00 88.12 94 SER A CA 1
ATOM 740 C C . SER A 1 94 ? -8.703 13.779 5.111 1.00 88.12 94 SER A C 1
ATOM 742 O O . SER A 1 94 ? -9.509 13.806 6.037 1.00 88.12 94 SER A O 1
ATOM 744 N N . SER A 1 95 ? -8.321 12.630 4.548 1.00 88.31 95 SER A N 1
ATOM 745 C CA . SER A 1 95 ? -8.791 11.319 4.987 1.00 88.31 95 SER A CA 1
ATOM 746 C C . SER A 1 95 ? -8.274 10.916 6.368 1.00 88.31 95 SER A C 1
ATOM 748 O O . SER A 1 95 ? -8.824 9.987 6.940 1.00 88.31 95 SER A O 1
ATOM 750 N N . VAL A 1 96 ? -7.224 11.556 6.898 1.00 88.25 96 VAL A N 1
ATOM 751 C CA . VAL A 1 96 ? -6.728 11.331 8.268 1.00 88.25 96 VAL A CA 1
ATOM 752 C C . VAL A 1 96 ? -7.518 12.169 9.270 1.00 88.25 96 VAL A C 1
ATOM 754 O O . VAL A 1 96 ? -7.891 11.667 10.329 1.00 88.25 96 VAL A O 1
ATOM 757 N N . THR A 1 97 ? -7.817 13.426 8.930 1.00 86.31 97 THR A N 1
ATOM 758 C CA . THR A 1 97 ? -8.616 14.320 9.785 1.00 86.31 97 THR A CA 1
ATOM 759 C C . THR A 1 97 ? -10.097 13.949 9.788 1.00 86.31 97 THR A C 1
ATOM 761 O O . THR A 1 97 ? -10.745 14.025 10.829 1.00 86.31 97 THR A O 1
ATOM 764 N N . THR A 1 98 ? -10.620 13.495 8.647 1.00 90.19 98 THR A N 1
ATOM 765 C CA . THR A 1 98 ? -11.951 12.893 8.500 1.00 90.19 98 THR A CA 1
ATOM 766 C C . THR A 1 98 ? -11.778 11.440 8.050 1.00 90.19 98 THR A C 1
ATOM 768 O O . THR A 1 98 ? -11.711 11.189 6.842 1.00 90.19 98 THR A O 1
ATOM 771 N N . PRO A 1 99 ? -11.670 10.485 8.999 1.00 91.94 99 PRO A N 1
ATOM 772 C CA . PRO A 1 99 ? -11.313 9.101 8.718 1.00 91.94 99 PRO A CA 1
ATOM 773 C C . PRO A 1 99 ? -12.120 8.462 7.590 1.00 91.94 99 PRO A C 1
ATOM 775 O O . PRO A 1 99 ? -13.324 8.238 7.710 1.00 91.94 99 PRO A O 1
ATOM 778 N N . ASN A 1 100 ? -11.439 8.157 6.489 1.00 94.94 100 ASN A N 1
ATOM 779 C CA . ASN A 1 100 ? -12.017 7.457 5.349 1.00 94.94 100 ASN A CA 1
ATOM 780 C C . ASN A 1 100 ? -10.930 6.646 4.639 1.00 94.94 100 ASN A C 1
ATOM 782 O O . ASN A 1 100 ? -10.112 7.186 3.893 1.00 94.94 100 ASN A O 1
ATOM 786 N N . TRP A 1 101 ? -10.922 5.340 4.872 1.00 95.00 101 TRP A N 1
ATOM 787 C CA . TRP A 1 101 ? -9.935 4.397 4.366 1.00 95.00 101 TRP A CA 1
ATOM 788 C C . TRP A 1 101 ? -9.915 4.344 2.841 1.00 95.00 101 TRP A C 1
ATOM 790 O O . TRP A 1 101 ? -8.853 4.307 2.219 1.00 95.00 101 TRP A O 1
ATOM 800 N N . LYS A 1 102 ? -11.089 4.399 2.204 1.00 94.44 102 LYS A N 1
ATOM 801 C CA . LYS A 1 102 ? -11.192 4.423 0.740 1.00 94.44 102 LYS A CA 1
ATOM 802 C C . LYS A 1 102 ? -10.499 5.655 0.151 1.00 94.44 102 LYS A C 1
ATOM 804 O O . LYS A 1 102 ? -9.740 5.517 -0.808 1.00 94.44 102 LYS A O 1
ATOM 809 N N . ASN A 1 103 ? -10.740 6.834 0.723 1.00 94.62 103 ASN A N 1
ATOM 810 C CA . ASN A 1 103 ? -10.101 8.078 0.300 1.00 94.62 103 ASN A CA 1
ATOM 811 C C . ASN A 1 103 ? -8.607 8.067 0.610 1.00 94.62 103 ASN A C 1
ATOM 813 O O . ASN A 1 103 ? -7.833 8.400 -0.275 1.00 94.62 103 ASN A O 1
ATOM 817 N N . PHE A 1 104 ? -8.208 7.578 1.785 1.00 93.38 104 PHE A N 1
ATOM 818 C CA . PHE A 1 104 ? -6.802 7.433 2.154 1.00 93.38 104 PHE A CA 1
ATOM 819 C C . PHE A 1 104 ? -6.028 6.599 1.126 1.00 93.38 104 PHE A C 1
ATOM 821 O O . PHE A 1 104 ? -5.016 7.052 0.601 1.00 93.38 104 PHE A O 1
ATOM 828 N N . LYS A 1 105 ? -6.545 5.421 0.747 1.00 92.31 105 LYS A N 1
ATOM 829 C CA . LYS A 1 105 ? -5.942 4.583 -0.305 1.00 92.31 105 LYS A CA 1
ATOM 830 C C . LYS A 1 105 ? -5.872 5.293 -1.655 1.00 92.31 105 LYS A C 1
ATOM 832 O O . LYS A 1 105 ? -4.882 5.147 -2.364 1.00 92.31 105 LYS A O 1
ATOM 837 N N . ARG A 1 106 ? -6.927 6.021 -2.037 1.00 89.38 106 ARG A N 1
ATOM 838 C CA . ARG A 1 106 ? -6.991 6.765 -3.306 1.00 89.38 106 ARG A CA 1
ATOM 839 C C . ARG A 1 106 ? -5.947 7.882 -3.341 1.00 89.38 106 ARG A C 1
ATOM 841 O O . ARG A 1 106 ? -5.210 7.979 -4.317 1.00 89.38 106 ARG A O 1
ATOM 848 N N . ASP A 1 107 ? -5.881 8.695 -2.292 1.00 83.88 107 ASP A N 1
ATOM 849 C CA . ASP A 1 107 ? -4.932 9.805 -2.171 1.00 83.88 107 ASP A CA 1
ATOM 850 C C . ASP A 1 107 ? -3.491 9.277 -2.137 1.00 83.88 107 ASP A C 1
ATOM 852 O O . ASP A 1 107 ? -2.630 9.776 -2.857 1.00 83.88 107 ASP A O 1
ATOM 856 N N . LEU A 1 108 ? -3.253 8.180 -1.410 1.00 83.56 108 LEU A N 1
ATOM 857 C CA . LEU A 1 108 ? -1.947 7.529 -1.349 1.00 83.56 108 LEU A CA 1
ATOM 858 C C . LEU A 1 108 ? -1.509 6.988 -2.715 1.00 83.56 108 LEU A C 1
ATOM 860 O O . LEU A 1 108 ? -0.386 7.225 -3.142 1.00 83.56 108 LEU A O 1
ATOM 864 N N . LYS A 1 109 ? -2.411 6.329 -3.447 1.00 78.62 109 LYS A N 1
ATOM 865 C CA . LYS A 1 109 ? -2.164 5.895 -4.829 1.00 78.62 109 LYS A CA 1
ATOM 866 C C . LYS A 1 109 ? -1.880 7.082 -5.762 1.00 78.62 109 LYS A C 1
ATOM 868 O O . LYS A 1 109 ? -1.023 6.977 -6.630 1.00 78.62 109 LYS A O 1
ATOM 873 N N . THR A 1 110 ? -2.546 8.219 -5.556 1.00 76.12 110 THR A N 1
ATOM 874 C CA . THR A 1 110 ? -2.374 9.430 -6.382 1.00 76.12 110 THR A CA 1
ATOM 875 C C . THR A 1 110 ? -0.995 10.070 -6.199 1.00 76.12 110 THR A C 1
ATOM 877 O O . THR A 1 110 ? -0.472 10.642 -7.149 1.00 76.12 110 THR A O 1
ATOM 880 N N . LEU A 1 111 ? -0.377 9.942 -5.018 1.00 71.31 111 LEU A N 1
ATOM 881 C CA . LEU A 1 111 ? 1.011 10.372 -4.798 1.00 71.31 111 LEU A CA 1
ATOM 882 C C . LEU A 1 111 ? 2.035 9.530 -5.571 1.00 71.31 111 LEU A C 1
ATOM 884 O O . LEU A 1 111 ? 3.124 10.016 -5.860 1.00 71.31 111 LEU A O 1
ATOM 888 N N . PHE A 1 112 ? 1.690 8.284 -5.903 1.00 68.81 112 PHE A N 1
ATOM 889 C CA . PHE A 1 112 ? 2.586 7.330 -6.552 1.00 68.81 112 PHE A CA 1
ATOM 890 C C . PHE A 1 112 ? 1.920 6.702 -7.787 1.00 68.81 112 PHE A C 1
ATOM 892 O O . PHE A 1 112 ? 1.684 5.489 -7.813 1.00 68.81 112 PHE A O 1
ATOM 899 N N . PRO A 1 113 ? 1.595 7.493 -8.825 1.00 59.94 113 PRO A N 1
ATOM 900 C CA . PRO A 1 113 ? 0.818 7.022 -9.975 1.00 59.94 113 PRO A CA 1
ATOM 901 C C . PRO A 1 113 ? 1.488 5.849 -10.711 1.00 59.94 113 PRO A C 1
ATOM 903 O O . PRO A 1 113 ? 0.808 4.904 -11.116 1.00 59.94 113 PRO A O 1
ATOM 906 N N . ASP A 1 114 ? 2.822 5.829 -10.772 1.00 55.28 114 ASP A N 1
ATOM 907 C CA . ASP A 1 114 ? 3.611 4.776 -11.436 1.00 55.28 114 ASP A CA 1
ATOM 908 C C . ASP A 1 114 ? 3.523 3.406 -10.732 1.00 55.28 114 ASP A C 1
ATOM 910 O O . ASP A 1 114 ? 3.818 2.348 -11.305 1.00 55.28 114 ASP A O 1
ATOM 914 N N . THR A 1 115 ? 3.062 3.405 -9.479 1.00 60.78 115 THR A N 1
ATOM 915 C CA . THR A 1 115 ? 2.866 2.197 -8.664 1.00 60.78 115 THR A CA 1
ATOM 916 C C . THR A 1 115 ? 1.510 1.548 -8.921 1.00 60.78 115 THR A C 1
ATOM 918 O O . THR A 1 115 ? 1.382 0.333 -8.785 1.00 60.78 115 THR A O 1
ATOM 921 N N . ILE A 1 116 ? 0.516 2.332 -9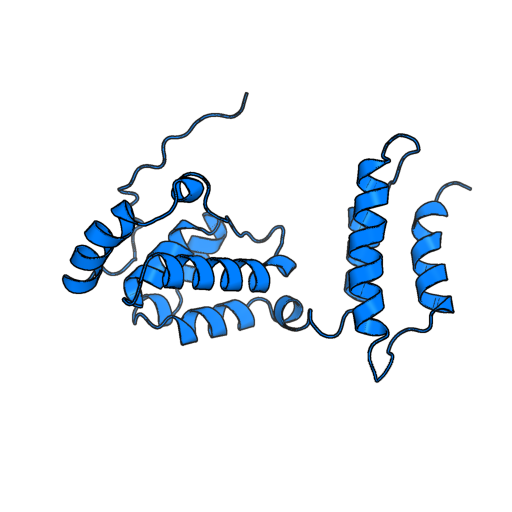.360 1.00 56.59 116 ILE A N 1
ATOM 922 C CA . ILE A 1 116 ? -0.804 1.843 -9.780 1.00 56.59 116 ILE A CA 1
ATOM 923 C C . ILE A 1 116 ? -0.687 1.150 -11.137 1.00 56.59 116 ILE A C 1
ATOM 925 O O . ILE A 1 116 ? -1.310 0.117 -11.363 1.00 56.59 116 ILE A O 1
ATOM 929 N N . ASN A 1 117 ? 0.167 1.672 -12.019 1.00 53.94 117 ASN A N 1
ATOM 930 C CA . ASN A 1 117 ? 0.335 1.162 -13.377 1.00 53.94 117 ASN A CA 1
ATOM 931 C C . ASN A 1 117 ? 1.225 -0.096 -13.457 1.00 53.94 117 ASN A C 1
ATOM 933 O O . ASN A 1 117 ? 1.894 -0.349 -14.454 1.00 53.94 117 ASN A O 1
ATOM 937 N N . ASN A 1 118 ? 1.290 -0.884 -12.378 1.00 57.53 118 ASN A N 1
ATOM 938 C CA . ASN A 1 118 ? 2.128 -2.080 -12.301 1.00 57.53 118 ASN A CA 1
ATOM 939 C C . ASN A 1 118 ? 1.463 -3.340 -12.875 1.00 57.53 118 ASN A C 1
ATOM 941 O O . ASN A 1 118 ? 2.096 -4.394 -12.890 1.00 57.53 118 ASN A O 1
ATOM 945 N N . GLU A 1 119 ? 0.210 -3.243 -13.325 1.00 54.62 119 GLU A N 1
ATOM 946 C CA . GLU A 1 119 ? -0.520 -4.341 -13.972 1.00 54.62 119 GLU A CA 1
ATOM 947 C C . GLU A 1 119 ? -0.162 -4.483 -15.459 1.00 54.62 119 GLU A C 1
ATOM 949 O O . GLU A 1 119 ? -0.158 -5.593 -15.977 1.00 54.62 119 GLU A O 1
ATOM 954 N N . GLN A 1 120 ? 0.199 -3.384 -16.129 1.00 58.88 120 GLN A N 1
ATOM 955 C CA . GLN A 1 120 ? 0.455 -3.352 -17.579 1.00 58.88 120 GLN A CA 1
ATOM 956 C C . GLN A 1 120 ? 1.928 -3.561 -17.953 1.00 58.88 120 GLN A C 1
ATOM 958 O O . GLN A 1 120 ? 2.255 -3.682 -19.129 1.00 58.88 120 GLN A O 1
ATOM 963 N N . GLY A 1 121 ? 2.812 -3.655 -16.955 1.00 63.34 121 GLY A N 1
ATOM 964 C CA . GLY A 1 121 ? 4.254 -3.686 -17.171 1.00 63.34 121 GLY A CA 1
ATOM 965 C C . GLY A 1 121 ? 4.788 -2.339 -17.667 1.00 63.34 121 GLY A C 1
ATOM 966 O O . GLY A 1 121 ? 4.054 -1.525 -18.225 1.00 63.34 121 GLY A O 1
ATOM 967 N N . SER A 1 122 ? 6.074 -2.067 -17.466 1.00 74.06 122 SER A N 1
ATOM 968 C CA . SER A 1 122 ? 6.724 -0.889 -18.052 1.00 74.06 122 SER A CA 1
ATOM 969 C C . SER A 1 122 ? 8.152 -1.196 -18.484 1.00 74.06 122 SER A C 1
ATOM 971 O O . SER A 1 122 ? 8.907 -1.811 -17.735 1.00 74.06 122 SER A O 1
ATOM 973 N N . ILE A 1 123 ? 8.548 -0.710 -19.665 1.00 75.19 123 ILE A N 1
ATOM 974 C CA . ILE A 1 123 ? 9.947 -0.779 -20.123 1.00 75.19 123 ILE A CA 1
ATOM 975 C C . ILE A 1 123 ? 10.865 -0.044 -19.132 1.00 75.19 123 ILE A C 1
ATOM 977 O O . ILE A 1 123 ? 11.914 -0.565 -18.779 1.00 75.19 123 ILE A O 1
ATOM 981 N N . TYR A 1 124 ? 10.420 1.086 -18.576 1.00 74.69 124 TYR A N 1
ATOM 982 C CA . TYR A 1 124 ? 11.168 1.820 -17.549 1.00 74.69 124 TYR A CA 1
ATOM 983 C C . TYR A 1 124 ? 11.408 0.988 -16.276 1.00 74.69 124 TYR A C 1
ATOM 985 O O . TYR A 1 124 ? 12.453 1.089 -15.647 1.00 74.69 124 TYR A O 1
ATOM 993 N N . LYS A 1 125 ? 10.463 0.112 -15.905 1.00 73.00 125 LYS A N 1
ATOM 994 C CA . LYS A 1 125 ? 10.647 -0.806 -14.768 1.00 73.00 125 LYS A CA 1
ATOM 995 C C . LYS A 1 125 ? 11.623 -1.928 -15.086 1.00 73.00 125 LYS A C 1
ATOM 997 O O . LYS A 1 125 ? 12.321 -2.383 -14.190 1.00 73.00 125 LYS A O 1
ATOM 1002 N N . ILE A 1 126 ? 11.685 -2.371 -16.342 1.00 75.88 126 ILE A N 1
ATOM 1003 C CA . ILE A 1 126 ? 12.729 -3.299 -16.786 1.00 75.88 126 ILE A CA 1
ATOM 1004 C C . ILE A 1 126 ? 14.105 -2.641 -16.638 1.00 75.88 126 ILE A C 1
ATOM 1006 O O . ILE A 1 126 ? 15.010 -3.277 -16.106 1.00 75.88 126 ILE A O 1
ATOM 1010 N N . GLU A 1 127 ? 14.246 -1.374 -17.032 1.00 78.88 127 GLU A N 1
ATOM 1011 C CA . GLU A 1 127 ? 15.479 -0.596 -16.844 1.00 78.88 127 GLU A CA 1
ATOM 1012 C C . GLU A 1 127 ? 15.824 -0.432 -15.353 1.00 78.88 127 GLU A C 1
ATOM 1014 O O . GLU A 1 127 ? 16.935 -0.757 -14.956 1.00 78.88 127 GLU A O 1
ATOM 1019 N N . GLU A 1 128 ? 14.861 -0.078 -14.494 1.00 75.31 128 GLU A N 1
ATOM 1020 C CA . GLU A 1 128 ? 15.067 0.017 -13.036 1.00 75.31 128 GLU A CA 1
ATOM 1021 C C . GLU A 1 128 ? 15.478 -1.333 -12.409 1.00 75.31 128 GLU A C 1
ATOM 1023 O O . GLU A 1 128 ? 16.346 -1.385 -11.536 1.00 75.31 128 GLU A O 1
ATOM 1028 N N . ILE A 1 129 ? 14.889 -2.445 -12.866 1.00 73.62 129 ILE A N 1
ATOM 1029 C CA . ILE A 1 129 ? 15.263 -3.806 -12.449 1.00 73.62 129 ILE A CA 1
ATOM 1030 C C . ILE A 1 129 ? 16.706 -4.119 -12.858 1.00 73.62 129 ILE A C 1
ATOM 1032 O O . ILE A 1 129 ? 17.442 -4.715 -12.068 1.00 73.62 129 ILE A O 1
ATOM 1036 N N . ILE A 1 130 ? 17.106 -3.742 -14.077 1.00 75.19 130 ILE A N 1
ATOM 1037 C CA . ILE A 1 130 ? 18.474 -3.911 -14.578 1.00 75.19 130 ILE A CA 1
ATOM 1038 C C . ILE A 1 130 ? 19.439 -3.062 -13.745 1.00 75.19 130 ILE A C 1
ATOM 1040 O O . ILE A 1 130 ? 20.424 -3.601 -13.239 1.00 75.19 130 ILE A O 1
ATOM 1044 N N . ASP A 1 131 ? 19.131 -1.788 -13.516 1.00 74.19 131 ASP A N 1
ATOM 1045 C CA . ASP A 1 131 ? 19.962 -0.860 -12.743 1.00 74.19 13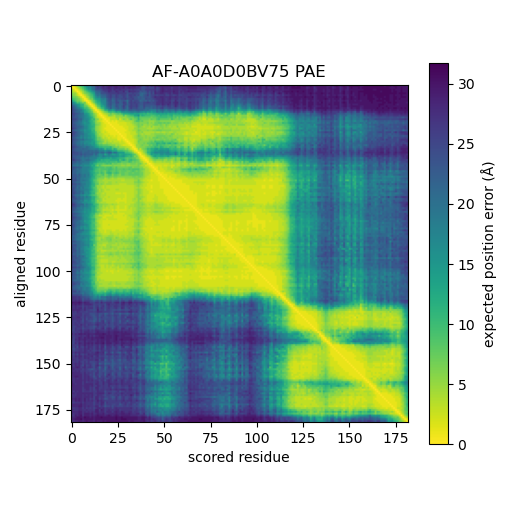1 ASP A CA 1
ATOM 1046 C C . ASP A 1 131 ? 20.123 -1.308 -11.285 1.00 74.19 131 ASP A C 1
ATOM 1048 O O . ASP A 1 131 ? 21.226 -1.297 -10.740 1.00 74.19 131 ASP A O 1
ATOM 1052 N N . TRP A 1 132 ? 19.045 -1.776 -10.648 1.00 68.12 132 TRP A N 1
ATOM 1053 C CA . TRP A 1 132 ? 19.078 -2.279 -9.270 1.00 68.12 132 TRP A CA 1
ATOM 1054 C C . TRP A 1 132 ? 19.973 -3.514 -9.114 1.00 68.12 132 TRP A C 1
ATOM 1056 O O . TRP A 1 132 ? 20.601 -3.744 -8.072 1.00 68.12 132 TRP A O 1
ATOM 1066 N N . ILE A 1 133 ? 20.013 -4.346 -10.149 1.00 67.00 133 ILE A N 1
ATOM 1067 C CA . ILE A 1 133 ? 20.683 -5.638 -10.102 1.00 67.00 133 ILE A CA 1
ATOM 1068 C C . ILE A 1 133 ? 22.108 -5.568 -10.656 1.00 67.00 133 ILE A C 1
ATOM 1070 O O . ILE A 1 133 ? 22.949 -6.388 -10.271 1.00 67.00 133 ILE A O 1
ATOM 1074 N N . THR A 1 134 ? 22.432 -4.545 -11.438 1.00 68.06 134 THR A N 1
ATOM 1075 C CA . THR A 1 134 ? 23.792 -4.282 -11.908 1.00 68.06 134 THR A CA 1
ATOM 1076 C C . THR A 1 134 ? 24.662 -3.736 -10.763 1.00 68.06 134 THR A C 1
ATOM 1078 O O . THR A 1 134 ? 24.224 -2.871 -10.007 1.00 68.06 134 THR A O 1
ATOM 1081 N N . PRO A 1 135 ? 25.892 -4.246 -10.556 1.00 63.00 135 PRO A N 1
ATOM 1082 C CA . PRO A 1 135 ? 26.514 -5.372 -11.252 1.00 63.00 135 PRO A CA 1
ATOM 1083 C C . PRO A 1 135 ? 26.092 -6.736 -10.669 1.00 63.00 135 PRO A C 1
ATOM 1085 O O . PRO A 1 135 ? 26.013 -6.914 -9.443 1.00 63.00 135 PRO A O 1
ATOM 1088 N N . ILE A 1 136 ? 25.862 -7.726 -11.543 1.00 62.00 136 ILE A N 1
ATOM 1089 C CA . ILE A 1 136 ? 25.833 -9.150 -11.169 1.00 62.00 136 ILE A CA 1
ATOM 1090 C C . ILE A 1 136 ? 27.253 -9.695 -11.302 1.00 62.00 136 ILE A C 1
ATOM 1092 O O . ILE A 1 136 ? 27.750 -9.910 -12.400 1.00 62.00 136 ILE A O 1
ATOM 1096 N N . MET A 1 137 ? 27.906 -9.964 -10.173 1.00 59.31 137 MET A N 1
ATOM 1097 C CA . MET A 1 137 ? 29.210 -10.633 -10.162 1.00 59.31 137 MET A CA 1
ATOM 1098 C C . MET A 1 137 ? 29.041 -12.160 -10.184 1.00 59.31 137 MET A C 1
ATOM 1100 O O . MET A 1 137 ? 28.049 -12.684 -9.669 1.00 59.31 137 MET A O 1
ATOM 1104 N N . LEU A 1 138 ? 30.054 -12.883 -10.683 1.00 56.12 138 LEU A N 1
ATOM 1105 C CA . LEU A 1 138 ? 30.118 -14.357 -10.796 1.00 56.12 138 LEU A CA 1
ATOM 1106 C C . LEU A 1 138 ? 29.699 -15.138 -9.530 1.00 56.12 138 LEU A C 1
ATOM 1108 O O . LEU A 1 138 ? 29.278 -16.288 -9.624 1.00 56.12 138 LEU A O 1
ATOM 1112 N N . HIS A 1 139 ? 29.785 -14.529 -8.344 1.00 54.84 139 HIS A N 1
ATOM 1113 C CA . HIS A 1 139 ? 29.449 -15.147 -7.056 1.00 54.84 139 HIS A CA 1
ATOM 1114 C C . HIS A 1 139 ? 28.058 -14.764 -6.505 1.00 54.84 139 HIS A C 1
ATOM 1116 O O . HIS A 1 139 ? 27.733 -15.112 -5.373 1.00 54.84 139 HIS A O 1
ATOM 1122 N N . THR A 1 140 ? 27.204 -14.090 -7.285 1.00 62.78 140 THR A N 1
ATOM 1123 C CA . THR A 1 140 ? 25.891 -13.582 -6.830 1.00 62.78 140 THR A CA 1
ATOM 1124 C C . THR A 1 140 ? 24.703 -14.386 -7.381 1.00 62.78 140 THR A C 1
ATOM 1126 O O . THR A 1 140 ? 23.725 -13.838 -7.883 1.00 62.78 140 THR A O 1
ATOM 1129 N N . ARG A 1 141 ? 24.757 -15.722 -7.260 1.00 66.12 141 ARG A N 1
ATOM 1130 C CA . ARG A 1 141 ? 23.720 -16.653 -7.763 1.00 66.12 141 ARG A CA 1
ATOM 1131 C C . ARG A 1 141 ? 22.302 -16.314 -7.285 1.00 66.12 141 ARG A C 1
ATOM 1133 O O . ARG A 1 141 ? 21.357 -16.421 -8.059 1.00 66.12 141 ARG A O 1
ATOM 1140 N N . GLU A 1 142 ? 22.150 -15.914 -6.027 1.00 58.56 142 GLU A N 1
ATOM 1141 C CA . GLU A 1 142 ? 20.853 -15.526 -5.451 1.00 58.56 142 GLU A CA 1
ATOM 1142 C C . GLU A 1 142 ? 20.319 -14.229 -6.076 1.00 58.56 142 GLU A C 1
ATOM 1144 O O . GLU A 1 142 ? 19.125 -14.117 -6.341 1.00 58.56 142 GLU A O 1
ATOM 1149 N N . LYS A 1 143 ? 21.215 -13.291 -6.405 1.00 59.97 143 LYS A N 1
ATOM 1150 C CA . LYS A 1 143 ? 20.892 -12.033 -7.089 1.00 59.97 143 LYS A CA 1
ATOM 1151 C C . LYS A 1 143 ? 20.450 -12.283 -8.534 1.00 59.97 143 LYS A C 1
ATOM 1153 O O . LYS A 1 143 ? 19.456 -11.715 -8.968 1.00 59.97 143 LYS A O 1
ATOM 1158 N N . LEU A 1 144 ? 21.121 -13.197 -9.241 1.00 69.00 144 LEU A N 1
ATOM 1159 C CA . LEU A 1 144 ? 20.721 -13.639 -10.583 1.00 69.00 144 LEU A CA 1
ATOM 1160 C C . LEU A 1 144 ? 19.375 -14.379 -10.574 1.00 69.00 144 LEU A C 1
ATOM 1162 O O . LEU A 1 144 ? 18.549 -14.189 -11.460 1.00 69.00 144 LEU A O 1
ATOM 1166 N N . HIS A 1 145 ? 19.124 -15.213 -9.564 1.00 64.38 145 HIS A N 1
ATOM 1167 C CA . HIS A 1 145 ? 17.827 -15.871 -9.429 1.00 64.38 145 HIS A CA 1
ATOM 1168 C C . HIS A 1 145 ? 16.701 -14.856 -9.199 1.00 64.38 145 HIS A C 1
ATOM 1170 O O . HIS A 1 145 ? 15.648 -14.954 -9.828 1.00 64.38 145 HIS A O 1
ATOM 1176 N N . LEU A 1 146 ? 16.947 -13.860 -8.345 1.00 58.69 146 LEU A N 1
ATOM 1177 C CA . LEU A 1 146 ? 16.006 -12.778 -8.095 1.00 58.69 146 LEU A CA 1
ATOM 1178 C C . LEU A 1 146 ? 15.751 -11.957 -9.362 1.00 58.69 146 LEU A C 1
ATOM 1180 O O . LEU A 1 146 ? 14.589 -11.720 -9.673 1.00 58.69 146 LEU A O 1
ATOM 1184 N N . TYR A 1 147 ? 16.804 -11.626 -10.121 1.00 71.12 147 TYR A N 1
ATOM 1185 C CA . TYR A 1 147 ? 16.713 -10.975 -11.432 1.00 71.12 147 TYR A CA 1
ATOM 1186 C C . TYR A 1 147 ? 15.771 -11.707 -12.375 1.00 71.12 147 TYR A C 1
ATOM 1188 O O . TYR A 1 147 ? 14.836 -11.097 -12.882 1.00 71.12 147 TYR A O 1
ATOM 1196 N N . ASN A 1 148 ? 15.962 -13.018 -12.550 1.00 73.75 148 ASN A N 1
ATOM 1197 C CA . ASN A 1 148 ? 15.123 -13.823 -13.436 1.00 73.75 148 ASN A CA 1
ATOM 1198 C C . ASN A 1 148 ? 13.647 -13.707 -13.060 1.00 73.75 148 ASN A C 1
ATOM 1200 O O . ASN A 1 148 ? 12.819 -13.447 -13.923 1.00 73.75 148 ASN A O 1
ATOM 1204 N N . ILE A 1 149 ? 13.334 -13.830 -11.767 1.00 63.03 149 ILE A N 1
ATOM 1205 C CA . ILE A 1 149 ? 11.957 -13.763 -11.274 1.00 63.03 149 ILE A CA 1
ATOM 1206 C C . ILE A 1 149 ? 11.344 -12.382 -11.528 1.00 63.03 149 ILE A C 1
ATOM 1208 O O . ILE A 1 149 ? 10.216 -12.293 -12.012 1.00 63.03 149 ILE A O 1
ATOM 1212 N N . VAL A 1 150 ? 12.048 -11.300 -11.179 1.00 67.75 150 VAL A N 1
ATOM 1213 C CA . VAL A 1 150 ? 11.480 -9.947 -11.293 1.00 67.75 150 VAL A CA 1
ATOM 1214 C C . VAL A 1 150 ? 11.402 -9.478 -12.746 1.00 67.75 150 VAL A C 1
ATOM 1216 O O . VAL A 1 150 ? 10.400 -8.880 -13.132 1.00 67.75 150 VAL A O 1
ATOM 1219 N N . PHE A 1 151 ? 12.401 -9.817 -13.563 1.00 77.50 151 PHE A N 1
ATOM 1220 C CA . PHE A 1 151 ? 12.458 -9.487 -14.983 1.00 77.50 151 PHE A CA 1
ATOM 1221 C C . PHE A 1 151 ? 11.385 -10.243 -15.772 1.00 77.50 151 PHE A C 1
ATOM 1223 O O . PHE A 1 151 ? 10.612 -9.627 -16.500 1.00 77.50 151 PHE A O 1
ATOM 1230 N N . GLU A 1 152 ? 11.271 -11.563 -15.584 1.00 79.38 152 GLU A N 1
ATOM 1231 C CA . GLU A 1 152 ? 10.253 -12.385 -16.251 1.00 79.38 152 GLU A CA 1
ATOM 1232 C C . GLU A 1 152 ? 8.840 -11.935 -15.872 1.00 79.38 152 GLU A C 1
ATOM 1234 O O . GLU A 1 152 ? 7.966 -11.838 -16.736 1.00 79.38 152 GLU A O 1
ATOM 1239 N N . ARG A 1 153 ? 8.617 -11.585 -14.598 1.00 73.00 153 ARG A N 1
ATOM 1240 C CA . ARG A 1 153 ? 7.328 -11.064 -14.130 1.00 73.00 153 ARG A CA 1
ATOM 1241 C C . ARG A 1 153 ? 6.960 -9.749 -14.812 1.00 73.00 153 ARG A C 1
ATOM 1243 O O . ARG A 1 153 ? 5.790 -9.557 -15.128 1.00 73.00 153 ARG A O 1
ATOM 1250 N N . GLU A 1 154 ? 7.916 -8.848 -15.017 1.00 79.44 154 GLU A N 1
ATOM 1251 C CA . GLU A 1 154 ? 7.656 -7.553 -15.652 1.00 79.44 154 GLU A CA 1
ATOM 1252 C C . GLU A 1 154 ? 7.483 -7.683 -17.172 1.00 79.44 154 GLU A C 1
ATOM 1254 O O . GLU A 1 154 ? 6.532 -7.139 -17.736 1.00 79.44 154 GLU A O 1
ATOM 1259 N N . VAL A 1 155 ? 8.321 -8.493 -17.827 1.00 83.88 155 VAL A N 1
ATOM 1260 C CA . VAL A 1 155 ? 8.205 -8.812 -19.259 1.00 83.88 155 VAL A CA 1
ATOM 1261 C C . VAL A 1 155 ? 6.880 -9.502 -19.572 1.00 83.88 155 VAL A C 1
ATOM 1263 O O . VAL A 1 155 ? 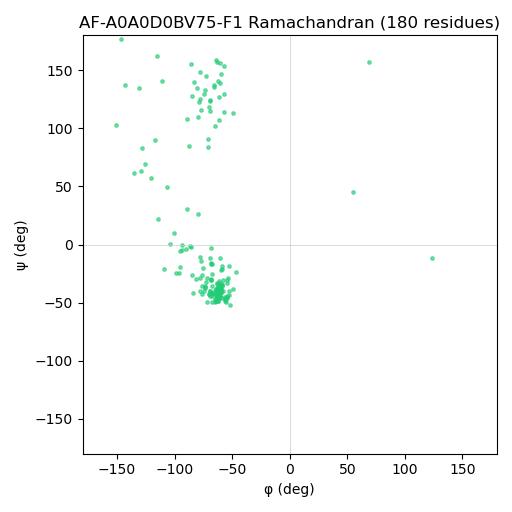6.224 -9.137 -20.544 1.00 83.88 155 VAL A O 1
ATOM 1266 N N . SER A 1 156 ? 6.431 -10.437 -18.731 1.00 82.75 156 SER A N 1
ATOM 1267 C CA . SER A 1 156 ? 5.154 -11.140 -18.927 1.00 82.75 156 SER A CA 1
ATOM 1268 C C . SER A 1 156 ? 3.959 -10.182 -18.979 1.00 82.75 156 SER A C 1
ATOM 1270 O O . SER A 1 156 ? 3.015 -10.401 -19.740 1.00 82.75 156 SER A O 1
ATOM 1272 N N . LYS A 1 157 ? 4.005 -9.078 -18.223 1.00 81.88 157 LYS A N 1
ATOM 1273 C CA . LYS A 1 157 ? 2.962 -8.042 -18.274 1.00 81.88 157 LYS A CA 1
ATOM 1274 C C . LYS A 1 157 ? 2.988 -7.291 -19.604 1.00 81.88 157 LYS A C 1
ATOM 1276 O O . LYS A 1 157 ? 1.947 -7.141 -20.230 1.00 81.88 157 LYS A O 1
ATOM 1281 N N . LEU A 1 158 ? 4.177 -6.914 -20.082 1.00 80.00 158 LEU A N 1
ATOM 1282 C CA . LEU A 1 158 ? 4.362 -6.245 -21.379 1.00 80.00 158 LEU A CA 1
ATOM 1283 C C . LEU A 1 158 ? 4.071 -7.153 -22.585 1.00 80.00 158 LEU A C 1
ATOM 1285 O O . LEU A 1 158 ? 3.932 -6.673 -23.709 1.00 80.00 158 LEU A O 1
ATOM 1289 N N . GLN A 1 159 ? 4.012 -8.465 -22.380 1.00 83.75 159 GLN A N 1
ATOM 1290 C CA . GLN A 1 159 ? 3.672 -9.448 -23.409 1.00 83.75 159 GLN A CA 1
ATOM 1291 C C . GLN A 1 159 ? 2.190 -9.833 -23.412 1.00 83.75 159 GLN A C 1
ATOM 1293 O O . GLN A 1 159 ? 1.749 -10.537 -24.320 1.00 83.75 159 GLN A O 1
ATOM 1298 N N . THR A 1 160 ? 1.416 -9.350 -22.438 1.00 80.00 160 THR A N 1
ATOM 1299 C CA . THR A 1 160 ? -0.041 -9.517 -22.409 1.00 80.00 160 THR A CA 1
ATOM 1300 C C . THR A 1 160 ? -0.692 -8.617 -23.468 1.00 80.00 160 THR A C 1
ATOM 1302 O O . THR A 1 160 ? -0.183 -7.538 -23.755 1.00 80.00 160 THR A O 1
ATOM 1305 N N . GLU A 1 161 ? -1.788 -9.055 -24.097 1.00 70.75 161 GLU A N 1
ATOM 1306 C CA . GLU A 1 161 ? -2.397 -8.311 -25.209 1.00 70.75 161 GLU A CA 1
ATOM 1307 C C . GLU A 1 161 ? -2.983 -6.942 -24.791 1.00 70.75 161 GLU A C 1
ATOM 1309 O O . GLU A 1 161 ? -3.729 -6.875 -23.810 1.00 70.75 161 GLU A O 1
ATOM 1314 N N . PRO A 1 162 ? -2.739 -5.866 -25.572 1.00 68.12 162 PRO A N 1
ATOM 1315 C CA . PRO A 1 162 ? -1.847 -5.809 -26.732 1.00 68.12 162 PRO A CA 1
ATOM 1316 C C . PRO A 1 162 ? -0.372 -5.795 -26.304 1.00 68.12 162 PRO A C 1
ATOM 1318 O O . PRO A 1 162 ? 0.035 -4.972 -25.489 1.00 68.12 162 PRO A O 1
ATOM 1321 N N . SER A 1 163 ? 0.430 -6.685 -26.895 1.00 79.44 163 SER A N 1
ATOM 1322 C CA . SER A 1 163 ? 1.850 -6.809 -26.558 1.00 79.44 163 SER A CA 1
ATOM 1323 C C . SER A 1 163 ? 2.602 -5.508 -26.859 1.00 79.44 163 SER A C 1
ATOM 1325 O O . SER A 1 163 ? 2.546 -4.977 -27.969 1.00 79.44 163 SER A O 1
ATOM 1327 N N . VAL A 1 164 ? 3.313 -5.016 -25.847 1.00 80.88 164 VAL A N 1
ATOM 1328 C CA . VAL A 1 164 ? 4.116 -3.788 -25.868 1.00 80.88 164 VAL A CA 1
ATOM 1329 C C . VAL A 1 164 ? 5.593 -4.090 -26.154 1.00 80.88 164 VAL A C 1
ATOM 1331 O O . VAL A 1 164 ? 6.300 -3.230 -26.673 1.00 80.88 164 VAL A O 1
ATOM 1334 N N . ILE A 1 165 ? 6.067 -5.310 -25.864 1.00 82.44 165 ILE A N 1
ATOM 1335 C CA . ILE A 1 165 ? 7.449 -5.742 -26.126 1.00 82.44 165 ILE A CA 1
ATOM 1336 C C . ILE A 1 165 ? 7.505 -7.091 -26.852 1.00 82.44 165 ILE A C 1
ATOM 1338 O O . ILE A 1 165 ? 6.854 -8.061 -26.461 1.00 82.44 165 ILE A O 1
ATOM 1342 N N . MET A 1 166 ? 8.343 -7.185 -27.888 1.00 85.38 166 MET A N 1
ATOM 1343 C CA . MET A 1 166 ? 8.628 -8.460 -28.546 1.00 85.38 166 MET A CA 1
ATOM 1344 C C . MET A 1 166 ? 9.618 -9.292 -27.723 1.00 85.38 166 MET A C 1
ATOM 1346 O O . MET A 1 166 ? 10.548 -8.755 -27.123 1.00 85.38 166 MET A O 1
ATOM 1350 N N . ASN A 1 167 ? 9.505 -10.625 -27.790 1.00 83.94 167 ASN A N 1
ATOM 1351 C CA . ASN A 1 167 ? 10.473 -11.552 -27.178 1.00 83.94 167 ASN A CA 1
ATOM 1352 C C . ASN A 1 167 ? 11.934 -11.213 -27.522 1.00 83.94 167 ASN A C 1
ATOM 1354 O O . ASN A 1 167 ? 12.804 -11.307 -26.663 1.00 83.94 167 ASN A O 1
ATOM 1358 N N . ARG A 1 168 ? 12.207 -10.790 -28.765 1.00 87.75 168 ARG A N 1
ATOM 1359 C CA . ARG A 1 168 ? 13.554 -10.394 -29.206 1.00 87.75 168 ARG A CA 1
ATOM 1360 C C . ARG A 1 168 ? 14.117 -9.244 -28.370 1.00 87.75 168 ARG A C 1
ATOM 1362 O O . ARG A 1 168 ? 15.275 -9.298 -27.968 1.00 87.75 168 ARG A O 1
ATOM 1369 N N . ASP A 1 169 ? 13.309 -8.217 -28.130 1.00 86.12 169 ASP A N 1
ATOM 1370 C CA . ASP A 1 169 ? 13.752 -7.004 -27.446 1.00 86.12 169 ASP A CA 1
ATOM 1371 C C . ASP A 1 169 ? 13.878 -7.253 -25.935 1.00 86.12 169 ASP A C 1
ATOM 1373 O O . ASP A 1 169 ? 14.847 -6.812 -25.325 1.00 86.12 169 ASP A O 1
ATOM 1377 N N . ALA A 1 170 ? 12.994 -8.076 -25.356 1.00 85.81 170 ALA A N 1
ATOM 1378 C CA . ALA A 1 170 ? 13.128 -8.546 -23.975 1.00 85.81 170 ALA A CA 1
ATOM 1379 C C . ALA A 1 170 ? 14.424 -9.352 -23.757 1.00 85.81 170 ALA A C 1
ATOM 1381 O O . ALA A 1 170 ? 15.146 -9.119 -22.792 1.00 85.81 170 ALA A O 1
ATOM 1382 N N . VAL A 1 171 ? 14.771 -10.261 -24.676 1.00 86.12 171 VAL A N 1
ATOM 1383 C CA . VAL A 1 171 ? 16.042 -11.008 -24.617 1.00 86.12 171 VAL A CA 1
ATOM 1384 C C . VAL A 1 171 ? 17.244 -10.071 -24.755 1.00 86.12 171 VAL A C 1
ATOM 1386 O O . VAL 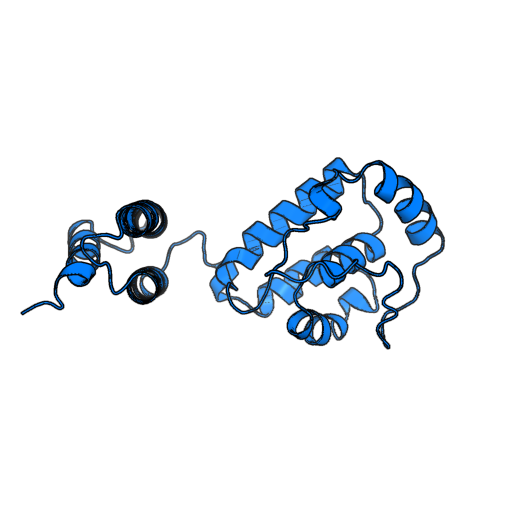A 1 171 ? 18.242 -10.256 -24.064 1.00 86.12 171 VAL A O 1
ATOM 1389 N N . HIS A 1 172 ? 17.158 -9.046 -25.607 1.00 86.31 172 HIS A N 1
ATOM 1390 C CA . HIS A 1 172 ? 18.226 -8.057 -25.738 1.00 86.31 172 HIS A CA 1
ATOM 1391 C C . HIS A 1 172 ? 18.451 -7.282 -24.430 1.00 86.31 172 HIS A C 1
ATOM 1393 O O . HIS A 1 172 ? 19.583 -7.224 -23.954 1.00 86.31 172 HIS A O 1
ATOM 1399 N N . MET A 1 173 ? 17.379 -6.778 -23.809 1.00 83.94 173 MET A N 1
ATOM 1400 C CA . MET A 1 173 ? 17.435 -6.092 -22.510 1.00 83.94 173 MET A CA 1
ATOM 1401 C C . MET A 1 173 ? 17.990 -6.997 -21.402 1.00 83.94 173 MET A C 1
ATOM 1403 O O . MET A 1 173 ? 18.787 -6.548 -20.583 1.00 83.94 173 MET A O 1
ATOM 1407 N N . TYR A 1 174 ? 17.633 -8.284 -21.410 1.00 82.75 174 TYR A N 1
ATOM 1408 C CA . TYR A 1 174 ? 18.156 -9.265 -20.457 1.00 82.75 174 TYR A CA 1
ATOM 1409 C C . TYR A 1 174 ? 19.675 -9.461 -20.590 1.00 82.75 174 TYR A C 1
ATOM 1411 O O . TYR A 1 174 ? 20.384 -9.608 -19.598 1.00 82.75 174 TYR A O 1
ATOM 1419 N N . ILE A 1 175 ? 20.189 -9.470 -21.825 1.00 80.81 175 ILE A N 1
ATOM 1420 C CA . ILE A 1 175 ? 21.612 -9.702 -22.104 1.00 80.81 175 ILE A CA 1
ATOM 1421 C C . ILE A 1 175 ? 22.462 -8.453 -21.825 1.00 80.81 175 ILE A C 1
ATOM 1423 O O . ILE A 1 175 ? 23.622 -8.604 -21.446 1.00 80.81 175 ILE A O 1
ATOM 1427 N N . MET A 1 176 ? 21.907 -7.239 -21.958 1.00 74.06 176 MET A N 1
ATOM 1428 C CA . MET A 1 176 ? 22.627 -5.987 -21.657 1.00 74.06 176 MET A CA 1
ATOM 1429 C C . MET A 1 176 ? 23.213 -5.959 -20.240 1.00 74.06 176 MET A C 1
ATOM 1431 O O . MET A 1 176 ? 24.294 -5.413 -20.047 1.00 74.06 176 MET A O 1
ATOM 1435 N N . LEU A 1 177 ? 22.570 -6.637 -19.287 1.00 68.06 177 LEU A N 1
ATOM 1436 C CA . LEU A 1 177 ? 23.070 -6.840 -17.925 1.00 68.06 177 LEU A CA 1
ATOM 1437 C C . LEU A 1 177 ? 24.489 -7.443 -17.858 1.00 68.06 177 LEU A C 1
ATOM 1439 O O . LEU A 1 177 ? 25.215 -7.221 -16.893 1.00 68.06 177 LEU A O 1
ATOM 1443 N N . PHE A 1 178 ? 24.875 -8.235 -18.860 1.00 69.38 178 PHE A N 1
ATOM 1444 C CA . PHE A 1 178 ? 26.151 -8.952 -18.910 1.00 69.38 178 PHE A CA 1
ATOM 1445 C C . PHE A 1 178 ? 27.171 -8.302 -19.855 1.00 69.38 178 PHE A C 1
ATOM 1447 O O . PHE A 1 178 ? 28.260 -8.843 -20.029 1.00 69.38 178 PHE A O 1
ATOM 1454 N N . ALA A 1 179 ? 26.824 -7.185 -20.503 1.00 61.25 179 ALA A N 1
ATOM 1455 C CA . ALA A 1 179 ? 27.623 -6.599 -21.579 1.00 61.25 179 ALA A CA 1
ATOM 1456 C C . ALA A 1 179 ? 28.681 -5.573 -21.114 1.00 61.25 179 ALA A C 1
ATOM 1458 O O . ALA A 1 179 ? 29.463 -5.118 -21.943 1.00 61.25 179 ALA A O 1
ATOM 1459 N N . GLU A 1 180 ? 28.759 -5.235 -19.820 1.00 53.72 180 GLU A N 1
ATOM 1460 C CA . GLU A 1 180 ? 29.760 -4.296 -19.267 1.00 53.72 180 GLU A CA 1
ATOM 1461 C C . GLU A 1 180 ? 31.089 -4.950 -18.821 1.00 53.72 180 GLU A C 1
ATOM 1463 O O . GLU A 1 180 ? 31.774 -4.449 -17.934 1.00 53.72 180 GLU A O 1
ATOM 1468 N N . GLU A 1 181 ? 31.515 -6.037 -19.467 1.00 47.22 181 GLU A N 1
ATOM 1469 C CA . GLU A 1 181 ? 32.932 -6.437 -19.458 1.00 47.22 181 GLU A CA 1
ATOM 1470 C C . GLU A 1 181 ? 33.423 -6.669 -20.896 1.00 47.22 181 GLU A C 1
ATOM 1472 O O . GLU A 1 181 ? 33.452 -7.796 -21.395 1.00 47.22 181 GLU A O 1
ATOM 1477 N N . ALA A 1 182 ? 33.807 -5.578 -21.566 1.00 37.69 182 ALA A N 1
ATOM 1478 C CA . ALA A 1 182 ? 34.681 -5.584 -22.740 1.00 37.69 182 ALA A CA 1
ATOM 1479 C C . ALA A 1 182 ? 35.633 -4.382 -22.699 1.00 37.69 182 ALA A C 1
ATOM 1481 O O . ALA A 1 182 ? 35.140 -3.247 -22.506 1.00 37.69 182 ALA A O 1
#

Foldseek 3Di:
DDDPDPDDPDPPDPQFDDDDPVLVVLVVQLVVQQPPCLRVQQEDEPVCLLCLVVSLVVLVVRCVSSVPDDLQNSVVSVLVRYDPVVNVVLSPDPCRVVRDNVVSSVVSCVVPVVSVVQQQADPVVLVVLLVVLPQDDPPPVVSVVVSCVSLVSRCVSCCPPVRNDDPVVSVVSVCVNVPPPD

Radius of gyration: 20.42 Å; Cα contacts (8 Å, |Δi|>4): 136; chains: 1; bounding box: 50×33×52 Å